Protein AF-A0A412EZR5-F1 (afdb_monomer_lite)

Radius of gyration: 20.66 Å; chains: 1; bounding box: 51×53×62 Å

pLDDT: mean 87.64, std 10.64, range [46.47, 98.06]

Secondary structure (DSSP,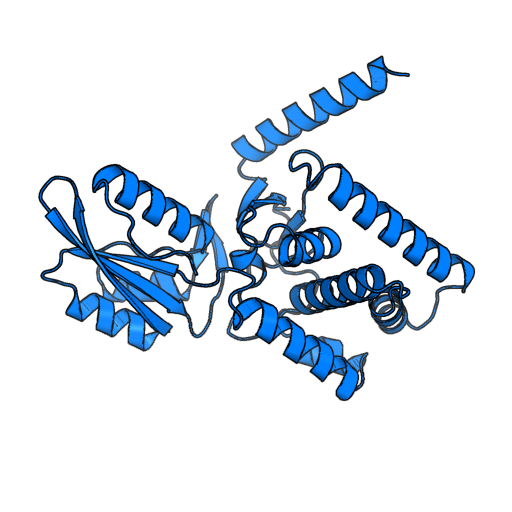 8-state):
-HHHHHHHHHHHHHHHHHHHHTT-EEEEEHHHHHS-BTTBPPHHHHHHHHHHHHHHHHHTTPPP-HHHHHHHHHHTS---HHHHHHHHHHHHHHHHHHHHH---TTT--EEE-SSS--EEE-HHHHHHHHHH-TT-EEEEEE-TT--S-SS-S-HHHHHTTTS-HHHHHHHHHHHHHHHHSSSS---EEEEEEGGGHHHHHHHHHHHEEEEEEEEEEETTEEEEEEEEEESSB-EEEETTEEEEHHHHHHHHHTTT-SEE-SSHHHHHHHHHHHHHHHSS--S---

Structure (mmCIF, N/CA/C/O backbone):
data_AF-A0A412EZR5-F1
#
_entry.id   AF-A0A412EZR5-F1
#
loop_
_atom_site.group_PDB
_atom_site.id
_atom_site.type_symbol
_atom_site.label_atom_id
_atom_site.label_alt_id
_atom_site.label_comp_id
_atom_site.label_asym_id
_atom_site.label_entity_id
_atom_site.label_seq_id
_atom_site.pdbx_PDB_ins_code
_atom_site.Cartn_x
_atom_site.Cartn_y
_atom_site.Cartn_z
_atom_site.occupancy
_atom_site.B_iso_or_equiv
_atom_site.auth_seq_id
_atom_site.auth_comp_id
_atom_site.auth_asym_id
_atom_site.auth_atom_id
_atom_site.pdbx_PDB_model_num
ATOM 1 N N . MET A 1 1 ? 14.123 35.481 -15.062 1.00 60.28 1 MET A N 1
ATOM 2 C CA . MET A 1 1 ? 14.059 33.998 -14.976 1.00 60.28 1 MET A CA 1
ATOM 3 C C . MET A 1 1 ? 13.584 33.523 -13.603 1.00 60.28 1 MET A C 1
ATOM 5 O O . MET A 1 1 ? 12.749 32.632 -13.521 1.00 60.28 1 MET A O 1
ATOM 9 N N . GLU A 1 2 ? 14.064 34.150 -12.531 1.00 64.25 2 GLU A N 1
ATOM 10 C CA . GLU A 1 2 ? 13.737 33.811 -11.141 1.00 64.25 2 GLU A CA 1
ATOM 11 C C . GLU A 1 2 ? 12.277 34.104 -10.747 1.00 64.25 2 GLU A C 1
ATOM 13 O O . GLU A 1 2 ? 11.625 33.269 -10.127 1.00 64.25 2 GLU A O 1
ATOM 18 N N . ILE A 1 3 ? 11.715 35.223 -11.220 1.00 65.19 3 ILE A N 1
ATOM 19 C CA . ILE A 1 3 ? 10.298 35.583 -11.014 1.00 65.19 3 ILE A CA 1
ATOM 20 C C . ILE A 1 3 ? 9.357 34.527 -11.618 1.00 65.19 3 ILE A C 1
ATOM 22 O O . ILE A 1 3 ? 8.407 34.107 -10.967 1.00 65.19 3 ILE A O 1
ATOM 26 N N . LYS A 1 4 ? 9.660 34.017 -12.822 1.00 63.12 4 LYS A N 1
ATOM 27 C CA . LYS A 1 4 ? 8.885 32.929 -13.450 1.00 63.12 4 LYS A CA 1
ATOM 28 C C . LYS A 1 4 ? 8.923 31.640 -12.617 1.00 63.12 4 LYS A C 1
ATOM 30 O O . LYS A 1 4 ? 7.903 30.970 -12.507 1.00 63.12 4 LYS A O 1
ATOM 35 N N . LYS A 1 5 ? 10.070 31.300 -12.009 1.00 62.84 5 LYS A N 1
ATOM 36 C CA . LYS A 1 5 ? 10.191 30.136 -11.109 1.00 62.84 5 LYS A CA 1
ATOM 37 C C . LYS A 1 5 ? 9.374 30.324 -9.825 1.00 62.84 5 LYS A C 1
ATOM 39 O O . LYS A 1 5 ? 8.670 29.400 -9.430 1.00 62.84 5 LYS A O 1
ATOM 44 N N . LYS A 1 6 ? 9.421 31.513 -9.212 1.00 66.31 6 LYS A N 1
ATOM 45 C CA . LYS A 1 6 ? 8.628 31.839 -8.012 1.00 66.31 6 LYS A CA 1
ATOM 46 C C . LYS A 1 6 ? 7.121 31.812 -8.293 1.00 66.31 6 LYS A C 1
ATOM 48 O O . LYS A 1 6 ? 6.392 31.158 -7.559 1.00 66.31 6 LYS A O 1
ATOM 53 N N . LEU A 1 7 ? 6.668 32.426 -9.390 1.00 71.12 7 LEU A N 1
ATOM 54 C CA . LEU A 1 7 ? 5.259 32.394 -9.811 1.00 71.12 7 LEU A CA 1
ATOM 55 C C . LEU A 1 7 ? 4.764 30.970 -10.079 1.00 71.12 7 LEU A C 1
ATOM 57 O O . LEU A 1 7 ? 3.662 30.621 -9.673 1.00 71.12 7 LEU A O 1
ATOM 61 N N . ARG A 1 8 ? 5.589 30.129 -10.715 1.00 65.62 8 ARG A N 1
ATOM 62 C CA . ARG A 1 8 ? 5.257 28.719 -10.939 1.00 65.62 8 ARG A CA 1
ATOM 63 C C . ARG A 1 8 ? 5.060 27.962 -9.622 1.00 65.62 8 ARG A C 1
ATOM 65 O O . ARG A 1 8 ? 4.065 27.264 -9.491 1.00 65.62 8 ARG A O 1
ATOM 72 N N . LYS A 1 9 ? 5.952 28.159 -8.646 1.00 60.94 9 LYS A N 1
ATOM 73 C CA . LYS A 1 9 ? 5.840 27.54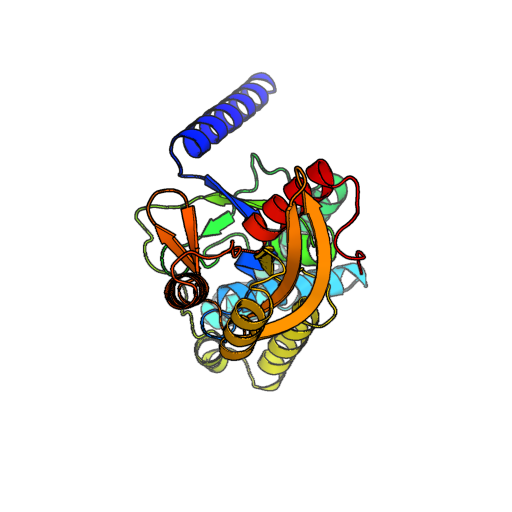6 -7.313 1.00 60.94 9 LYS A CA 1
ATOM 74 C C . LYS A 1 9 ? 4.556 27.976 -6.589 1.00 60.94 9 LYS A C 1
ATOM 76 O O . LYS A 1 9 ? 3.848 27.127 -6.065 1.00 60.94 9 LYS A O 1
ATOM 81 N N . ILE A 1 10 ? 4.223 29.269 -6.625 1.00 70.06 10 ILE A N 1
ATOM 82 C CA . ILE A 1 10 ? 2.991 29.802 -6.015 1.00 70.06 10 ILE A CA 1
ATOM 83 C C . ILE A 1 10 ? 1.744 29.206 -6.684 1.00 70.06 10 ILE A C 1
ATOM 85 O O . ILE A 1 10 ? 0.822 28.774 -5.999 1.00 70.06 10 ILE A O 1
ATOM 89 N N . LEU A 1 11 ? 1.710 29.137 -8.019 1.00 65.56 11 LEU A N 1
ATOM 90 C CA . LEU A 1 11 ? 0.595 28.520 -8.748 1.00 65.56 11 LEU A CA 1
ATOM 91 C C . LEU A 1 11 ? 0.456 27.023 -8.439 1.00 65.56 11 LEU A C 1
ATOM 93 O O . LEU A 1 11 ? -0.663 26.528 -8.327 1.00 65.56 11 LEU A O 1
ATOM 97 N N . GLU A 1 12 ? 1.572 26.307 -8.287 1.00 61.50 12 GLU A N 1
ATOM 98 C CA . GLU A 1 12 ? 1.591 24.896 -7.884 1.00 61.50 12 GLU A CA 1
ATOM 99 C C . GLU A 1 12 ? 1.042 24.709 -6.458 1.00 61.50 12 GLU A C 1
ATOM 101 O O . GLU A 1 12 ? 0.230 23.809 -6.239 1.00 61.50 12 GLU A O 1
ATOM 106 N N . GLU A 1 13 ? 1.403 25.589 -5.517 1.00 63.97 13 GLU A N 1
ATOM 107 C CA . GLU A 1 13 ? 0.879 25.600 -4.144 1.00 63.97 13 GLU A CA 1
ATOM 108 C C . GLU A 1 13 ? -0.624 25.917 -4.096 1.00 63.97 13 GLU A C 1
ATOM 110 O O . GLU A 1 13 ? -1.378 25.184 -3.456 1.00 63.97 13 GLU A O 1
ATOM 115 N N . ILE A 1 14 ? -1.089 26.946 -4.817 1.00 67.62 14 ILE A N 1
ATOM 116 C CA . ILE A 1 14 ? -2.517 27.303 -4.897 1.00 67.62 14 ILE A CA 1
ATOM 117 C C . ILE A 1 14 ? -3.316 26.150 -5.502 1.00 67.62 14 ILE A C 1
ATOM 119 O O . ILE A 1 14 ? -4.299 25.707 -4.913 1.00 67.62 14 ILE A O 1
ATOM 123 N N . ARG A 1 15 ? -2.870 25.615 -6.646 1.00 62.41 15 ARG A N 1
ATOM 124 C CA . ARG A 1 15 ? -3.518 24.474 -7.298 1.00 62.41 15 ARG A CA 1
ATOM 125 C C . ARG A 1 15 ? -3.591 23.272 -6.361 1.00 62.41 15 ARG A C 1
ATOM 127 O O . ARG A 1 15 ? -4.619 22.610 -6.313 1.00 62.41 15 ARG A O 1
ATOM 134 N N . TYR A 1 16 ? -2.523 22.993 -5.617 1.00 56.34 16 TYR A N 1
ATOM 135 C CA . TYR A 1 16 ? -2.502 21.922 -4.628 1.00 56.34 16 TYR A CA 1
ATOM 136 C C . TYR A 1 16 ? -3.533 22.137 -3.508 1.00 56.34 16 TYR A C 1
ATOM 138 O O . TYR A 1 16 ? -4.300 21.219 -3.220 1.00 56.34 16 TYR A O 1
ATOM 146 N N . GLN A 1 17 ? -3.615 23.337 -2.927 1.00 60.62 17 GLN A N 1
ATOM 147 C CA . GLN A 1 17 ? -4.622 23.633 -1.901 1.00 60.62 17 GLN A CA 1
ATOM 148 C C . GLN A 1 17 ? -6.047 23.538 -2.465 1.00 60.62 17 GLN A C 1
ATOM 150 O O . GLN A 1 17 ? -6.917 22.945 -1.833 1.00 60.62 17 GLN A O 1
ATOM 155 N N . SER A 1 18 ? -6.285 24.035 -3.682 1.00 60.03 18 SER A N 1
ATOM 156 C CA . SER A 1 18 ? -7.584 23.916 -4.351 1.00 60.03 18 SER A CA 1
ATOM 157 C C . SER A 1 18 ? -7.956 22.461 -4.647 1.00 60.03 18 SER A C 1
ATOM 159 O O . SER A 1 18 ? -9.069 22.050 -4.345 1.00 60.03 18 SER A O 1
ATOM 161 N N . GLU A 1 19 ? -7.041 21.651 -5.186 1.00 62.75 19 GLU A N 1
ATOM 162 C CA . GLU A 1 19 ? -7.282 20.223 -5.448 1.00 62.75 19 GLU A CA 1
ATOM 163 C C . GLU A 1 19 ? -7.548 19.440 -4.155 1.00 62.75 19 GLU A C 1
ATOM 165 O O . GLU A 1 19 ? -8.369 18.523 -4.161 1.00 62.75 19 GLU A O 1
ATOM 170 N N . ARG A 1 20 ? -6.910 19.820 -3.041 1.00 55.72 20 ARG A N 1
ATOM 171 C CA . ARG A 1 20 ? -7.184 19.256 -1.715 1.00 55.72 20 ARG A CA 1
ATOM 172 C C . ARG A 1 20 ? -8.590 19.617 -1.228 1.00 55.72 20 ARG A C 1
ATOM 174 O O . ARG A 1 20 ? -9.330 18.724 -0.830 1.00 55.72 20 ARG A O 1
ATOM 181 N N . VAL A 1 21 ? -8.986 20.889 -1.319 1.00 60.00 21 VAL A N 1
ATOM 182 C CA . VAL A 1 21 ? -10.346 21.349 -0.960 1.00 60.00 21 VAL A CA 1
ATOM 183 C C . VAL A 1 21 ? -11.413 20.673 -1.828 1.00 60.00 21 VAL A C 1
ATOM 185 O O . VAL A 1 21 ? -12.484 20.323 -1.342 1.00 60.00 21 VAL A O 1
ATOM 188 N N . LEU A 1 22 ? -11.112 20.429 -3.104 1.00 61.56 22 LEU A N 1
ATOM 189 C CA . LEU A 1 22 ? -12.017 19.778 -4.053 1.00 61.56 22 LEU A CA 1
ATOM 190 C C . LEU A 1 22 ? -12.048 18.242 -3.934 1.00 61.56 22 LEU A C 1
ATOM 192 O O . LEU A 1 22 ? -12.778 17.592 -4.686 1.00 61.56 22 LEU A O 1
ATOM 196 N N . GLY A 1 23 ? -11.273 17.638 -3.025 1.00 60.31 23 GLY A N 1
ATOM 197 C CA . GLY A 1 23 ? -11.208 16.178 -2.865 1.00 60.31 23 GLY A CA 1
ATOM 198 C C . GLY A 1 23 ? -10.578 15.457 -4.065 1.00 60.31 23 GLY A C 1
ATOM 199 O O . GLY A 1 23 ? -10.905 14.307 -4.356 1.00 60.31 23 GLY A O 1
ATOM 200 N N . CYS A 1 24 ? -9.712 16.144 -4.810 1.00 68.12 24 CYS A N 1
ATOM 201 C CA . CYS A 1 24 ? -8.986 15.613 -5.966 1.00 68.12 24 CYS A CA 1
ATOM 202 C C . CYS A 1 24 ? -7.564 15.152 -5.606 1.00 68.12 24 CYS A C 1
ATOM 204 O O . CYS A 1 24 ? -6.858 14.622 -6.462 1.00 68.12 24 CYS A O 1
ATOM 206 N N . THR A 1 25 ? -7.114 15.374 -4.367 1.00 74.06 25 THR A N 1
ATOM 207 C CA . THR A 1 25 ? -5.823 14.893 -3.857 1.00 74.06 25 THR A CA 1
ATOM 208 C C . THR A 1 25 ? -5.990 14.252 -2.484 1.00 74.06 25 THR A C 1
ATOM 210 O O . THR A 1 25 ? -6.549 14.876 -1.585 1.00 74.06 25 THR A O 1
ATOM 213 N N . TYR A 1 26 ? -5.465 13.039 -2.321 1.00 74.81 26 TYR A N 1
ATOM 214 C CA . TYR A 1 26 ? -5.391 12.330 -1.044 1.00 74.81 26 TYR A CA 1
ATOM 215 C C . TYR A 1 26 ? -3.965 12.320 -0.514 1.00 74.81 26 TYR A C 1
ATOM 217 O O . TYR A 1 26 ? -3.022 12.207 -1.294 1.00 74.81 26 TYR A O 1
ATOM 225 N N . TRP A 1 27 ? -3.817 12.370 0.805 1.00 83.62 27 TRP A N 1
ATOM 226 C CA . TRP A 1 27 ? -2.590 11.950 1.471 1.00 83.62 27 TRP A CA 1
ATOM 227 C C . TRP A 1 27 ? -2.776 10.508 1.892 1.00 83.62 27 TRP A C 1
ATOM 229 O O . TRP A 1 27 ? -3.606 10.221 2.746 1.00 83.62 27 TRP A O 1
ATOM 239 N N . ILE A 1 28 ? -2.064 9.610 1.222 1.00 87.81 28 ILE A N 1
ATOM 240 C CA . ILE A 1 28 ? -2.212 8.172 1.417 1.00 87.81 28 ILE A CA 1
ATOM 241 C C . ILE A 1 28 ? -0.881 7.642 1.927 1.00 87.81 28 ILE A C 1
ATOM 243 O O . ILE A 1 28 ? 0.166 7.928 1.344 1.00 87.81 28 ILE A O 1
ATOM 247 N N . HIS A 1 29 ? -0.918 6.890 3.018 1.00 91.56 29 HIS A N 1
ATOM 248 C CA . HIS A 1 29 ? 0.230 6.147 3.511 1.00 91.56 29 HIS A CA 1
ATOM 249 C C . HIS A 1 29 ? 0.693 5.136 2.453 1.00 91.56 29 HIS A C 1
ATOM 251 O O . HIS A 1 29 ? -0.137 4.456 1.848 1.00 91.56 29 HIS A O 1
ATOM 257 N N . ILE A 1 30 ? 2.002 4.985 2.218 1.00 92.06 30 ILE A N 1
ATOM 258 C CA . ILE A 1 30 ? 2.478 4.072 1.160 1.00 92.06 30 ILE A CA 1
ATOM 259 C C . ILE A 1 30 ? 2.012 2.620 1.360 1.00 92.06 30 ILE A C 1
ATOM 261 O O . ILE A 1 30 ? 1.757 1.925 0.381 1.00 92.06 30 ILE A O 1
ATOM 265 N N . GLY A 1 31 ? 1.795 2.193 2.606 1.00 92.12 31 GLY A N 1
ATOM 266 C CA . GLY A 1 31 ? 1.213 0.890 2.937 1.00 92.12 31 GLY A CA 1
ATOM 267 C C . GLY A 1 31 ? -0.156 0.641 2.301 1.00 92.12 31 GLY A C 1
ATOM 268 O O . GLY A 1 31 ? -0.413 -0.460 1.822 1.00 92.12 31 GLY A O 1
ATOM 269 N N . ASP A 1 32 ? -1.007 1.663 2.172 1.00 93.06 32 ASP A N 1
ATOM 270 C CA . ASP A 1 32 ? -2.304 1.522 1.496 1.00 93.06 32 ASP A CA 1
ATOM 271 C C . ASP A 1 32 ? -2.145 1.265 -0.012 1.00 93.06 32 ASP A C 1
ATOM 273 O O . ASP A 1 32 ? -2.942 0.541 -0.605 1.00 93.06 32 ASP A O 1
ATOM 277 N N . LEU A 1 33 ? -1.095 1.813 -0.636 1.00 92.00 33 LEU A N 1
ATOM 278 C CA . LEU A 1 33 ? -0.780 1.590 -2.054 1.00 92.00 33 LEU A CA 1
ATOM 279 C C . LEU A 1 33 ? -0.120 0.227 -2.300 1.00 92.00 33 LEU A C 1
ATOM 281 O O . LEU A 1 33 ? -0.213 -0.330 -3.397 1.00 92.00 33 LEU A O 1
ATOM 285 N N . LEU A 1 34 ? 0.577 -0.295 -1.293 1.00 92.56 34 LEU A N 1
ATOM 286 C CA . LEU A 1 34 ? 1.315 -1.554 -1.360 1.00 92.56 34 LEU A CA 1
ATOM 287 C C . LEU A 1 34 ? 0.533 -2.737 -0.795 1.00 92.56 34 LEU A C 1
ATOM 289 O O . LEU A 1 34 ? 0.957 -3.870 -0.973 1.00 92.56 34 LEU A O 1
ATOM 293 N N . THR A 1 35 ? -0.631 -2.519 -0.185 1.00 88.50 35 THR A N 1
ATOM 294 C CA . THR A 1 35 ? -1.472 -3.628 0.267 1.00 88.50 35 THR A CA 1
ATOM 295 C C . THR A 1 35 ? -2.011 -4.407 -0.949 1.00 88.50 35 THR A C 1
ATOM 297 O O . THR A 1 35 ? -2.584 -3.795 -1.857 1.00 88.50 35 THR A O 1
ATOM 300 N N . PRO A 1 36 ? -1.863 -5.745 -1.007 1.00 90.38 36 PRO A N 1
ATOM 301 C CA . PRO A 1 36 ? -2.371 -6.557 -2.114 1.00 90.38 36 PRO A CA 1
ATOM 302 C C . PRO A 1 36 ? -3.885 -6.422 -2.318 1.00 90.38 36 PRO A C 1
ATOM 304 O O . PRO A 1 36 ? -4.670 -6.475 -1.366 1.00 90.38 36 PRO A O 1
ATOM 307 N N . CYS A 1 37 ? -4.309 -6.307 -3.577 1.00 91.94 37 CYS A N 1
ATOM 308 C CA . CYS A 1 37 ? -5.715 -6.144 -3.936 1.00 91.94 37 CYS A CA 1
ATOM 309 C C . CYS A 1 37 ? -6.385 -7.512 -4.120 1.00 91.94 37 CYS A C 1
ATOM 311 O O . CYS A 1 37 ? -6.033 -8.285 -5.008 1.00 91.94 37 CYS A O 1
ATOM 313 N N . GLU A 1 38 ? -7.335 -7.836 -3.244 1.00 90.75 38 GLU A N 1
ATOM 314 C CA . GLU A 1 38 ? -7.971 -9.158 -3.123 1.00 90.75 38 GLU A CA 1
ATOM 315 C C . GLU A 1 38 ? -6.968 -10.316 -2.956 1.00 90.75 38 GLU A C 1
ATOM 317 O O . GLU A 1 38 ? -7.259 -11.460 -3.304 1.00 90.75 38 GLU A O 1
ATOM 322 N N . GLY A 1 39 ? -5.799 -10.019 -2.378 1.00 88.38 39 GLY A N 1
ATOM 323 C CA . GLY A 1 39 ? -4.689 -10.963 -2.221 1.00 88.38 39 GLY A CA 1
ATOM 324 C C . GLY A 1 39 ? -3.743 -11.032 -3.425 1.00 88.38 39 GLY A C 1
ATOM 325 O O . GLY A 1 39 ? -2.784 -11.794 -3.384 1.00 88.38 39 GLY A O 1
ATOM 326 N N . ASN A 1 40 ? -3.973 -10.239 -4.477 1.00 91.50 40 ASN A N 1
ATOM 327 C CA . ASN A 1 40 ? -3.121 -10.201 -5.663 1.00 91.50 40 ASN A CA 1
ATOM 328 C C . ASN A 1 40 ? -2.147 -9.019 -5.616 1.00 91.50 40 ASN A C 1
ATOM 330 O O . ASN A 1 40 ? -2.541 -7.883 -5.329 1.00 91.50 40 ASN A O 1
ATOM 334 N N . ILE A 1 41 ? -0.889 -9.282 -5.974 1.00 93.56 41 ILE A N 1
ATOM 335 C CA . ILE A 1 41 ? 0.087 -8.234 -6.281 1.00 93.56 41 ILE A CA 1
ATOM 336 C C . ILE A 1 41 ? -0.319 -7.604 -7.614 1.00 93.56 41 ILE A C 1
ATOM 338 O O . ILE A 1 41 ? -0.408 -8.281 -8.641 1.00 93.56 41 ILE A O 1
ATOM 342 N N . THR A 1 42 ? -0.575 -6.303 -7.601 1.00 93.38 42 THR A N 1
ATOM 343 C CA . THR A 1 42 ? -0.997 -5.557 -8.790 1.00 93.38 42 THR A CA 1
ATOM 344 C C . THR A 1 42 ? 0.175 -5.250 -9.709 1.00 93.38 42 THR A C 1
ATOM 346 O O . THR A 1 42 ? 1.328 -5.184 -9.277 1.00 93.38 42 THR A O 1
ATOM 349 N N . ALA A 1 43 ? -0.098 -4.985 -10.988 1.00 92.25 43 ALA A N 1
ATOM 350 C CA . ALA A 1 43 ? 0.964 -4.606 -11.915 1.00 92.25 43 ALA A CA 1
ATOM 351 C C . ALA A 1 43 ? 1.730 -3.344 -11.457 1.00 92.25 43 ALA A C 1
ATOM 353 O O . ALA A 1 43 ? 2.952 -3.272 -11.581 1.00 92.25 43 ALA A O 1
ATOM 354 N N . GLY A 1 44 ? 1.025 -2.374 -10.860 1.00 92.81 44 GLY A N 1
ATOM 355 C CA . GLY A 1 44 ? 1.633 -1.188 -10.250 1.00 92.81 44 GLY A CA 1
ATOM 356 C C . GLY A 1 44 ? 2.607 -1.533 -9.119 1.00 92.81 44 GLY A C 1
ATOM 357 O O . GLY A 1 44 ? 3.693 -0.960 -9.053 1.00 92.81 44 GLY A O 1
ATOM 358 N N . GLN A 1 45 ? 2.260 -2.506 -8.275 1.00 94.31 45 GLN A N 1
ATOM 359 C CA . GLN A 1 45 ? 3.116 -2.993 -7.189 1.00 94.31 45 GLN A CA 1
ATOM 360 C C . GLN A 1 45 ? 4.356 -3.721 -7.719 1.00 94.31 45 GLN A C 1
ATOM 362 O O . GLN A 1 45 ? 5.457 -3.431 -7.264 1.00 94.31 45 GLN A O 1
ATOM 367 N N . TYR A 1 46 ? 4.227 -4.550 -8.759 1.00 95.06 46 TYR A N 1
ATOM 368 C CA . TYR A 1 46 ? 5.388 -5.132 -9.448 1.00 95.06 46 TYR A CA 1
ATOM 369 C C . TYR A 1 46 ? 6.336 -4.067 -10.004 1.00 95.06 46 TYR A C 1
ATOM 371 O O . TYR A 1 46 ? 7.553 -4.185 -9.856 1.00 95.06 46 TYR A O 1
ATOM 379 N N . PHE A 1 47 ? 5.802 -3.000 -10.610 1.00 94.69 47 PHE A N 1
ATOM 380 C CA . PHE A 1 47 ? 6.637 -1.885 -11.047 1.00 94.69 47 PHE A CA 1
ATOM 381 C C . PHE A 1 47 ? 7.352 -1.218 -9.875 1.00 94.69 47 PHE A C 1
ATOM 383 O O . PHE A 1 47 ? 8.542 -0.945 -10.007 1.00 94.69 47 PHE A O 1
ATOM 390 N N . VAL A 1 48 ? 6.665 -0.963 -8.753 1.00 95.31 48 VAL A N 1
ATOM 391 C CA . VAL A 1 48 ? 7.295 -0.424 -7.535 1.00 95.31 48 VAL A CA 1
ATOM 392 C C . VAL A 1 48 ? 8.441 -1.323 -7.083 1.00 95.31 48 VAL A C 1
ATOM 394 O O . VAL A 1 48 ? 9.551 -0.827 -6.913 1.00 95.31 48 VAL A O 1
ATOM 397 N N . THR A 1 49 ? 8.218 -2.632 -6.970 1.00 96.12 49 THR A N 1
ATOM 398 C CA . THR A 1 49 ? 9.258 -3.582 -6.555 1.00 96.12 49 THR A CA 1
ATOM 399 C C . THR A 1 49 ? 10.446 -3.583 -7.507 1.00 96.12 49 THR A C 1
ATOM 401 O O . THR A 1 49 ? 11.597 -3.587 -7.080 1.00 96.12 49 THR A O 1
ATOM 404 N N . SER A 1 50 ? 10.186 -3.487 -8.810 1.00 96.12 50 SER A N 1
ATOM 405 C CA . SER A 1 50 ? 11.241 -3.323 -9.808 1.00 96.12 50 SER A CA 1
ATOM 406 C C . SER A 1 50 ? 12.082 -2.067 -9.549 1.00 96.12 50 SER A C 1
ATOM 408 O O . SER A 1 50 ? 13.293 -2.100 -9.745 1.00 96.12 50 SER A O 1
ATOM 410 N N . ARG A 1 51 ? 11.460 -0.950 -9.135 1.00 9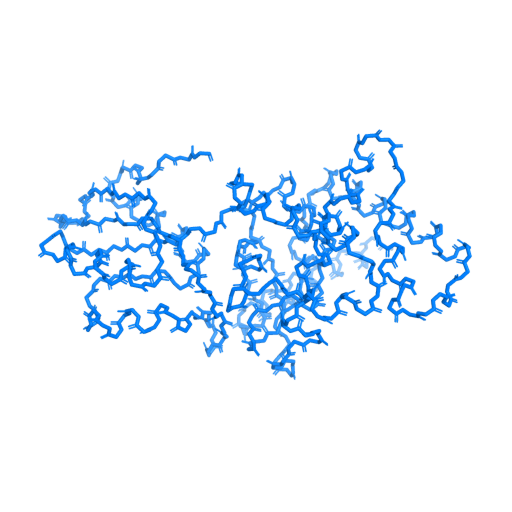5.38 51 ARG A N 1
ATOM 411 C CA . ARG A 1 51 ? 12.191 0.282 -8.797 1.00 95.38 51 ARG A CA 1
ATOM 412 C C . ARG A 1 51 ? 13.020 0.106 -7.537 1.00 95.38 51 ARG A C 1
ATOM 414 O O . ARG A 1 51 ? 14.144 0.582 -7.513 1.00 95.38 51 ARG A O 1
ATOM 421 N N . VAL A 1 52 ? 12.482 -0.571 -6.524 1.00 95.69 52 VAL A N 1
ATOM 422 C CA . VAL A 1 52 ? 13.205 -0.885 -5.282 1.00 95.69 52 VAL A CA 1
ATOM 423 C C . VAL A 1 52 ? 14.501 -1.632 -5.602 1.00 95.69 52 VAL A C 1
ATOM 425 O O . VAL A 1 52 ? 15.573 -1.167 -5.223 1.00 95.69 52 VAL A O 1
ATOM 428 N N . LEU A 1 53 ? 14.424 -2.699 -6.404 1.00 96.62 53 LEU A N 1
ATOM 429 C CA . LEU A 1 53 ? 15.600 -3.475 -6.820 1.00 96.62 53 LEU A CA 1
ATOM 430 C C . LEU A 1 53 ? 16.621 -2.638 -7.606 1.00 96.62 53 LEU A C 1
ATOM 432 O O . LEU A 1 53 ? 17.831 -2.791 -7.425 1.00 96.62 53 LEU A O 1
ATOM 436 N N . ASP A 1 54 ? 16.154 -1.748 -8.485 1.00 95.75 54 ASP A N 1
ATOM 437 C CA . ASP A 1 54 ? 17.039 -0.849 -9.228 1.00 95.75 54 ASP A CA 1
ATOM 438 C C . ASP A 1 54 ? 17.757 0.146 -8.303 1.00 95.75 54 ASP A C 1
ATOM 440 O O . ASP A 1 54 ? 18.959 0.364 -8.458 1.00 95.75 54 ASP A O 1
ATOM 444 N N . ILE A 1 55 ? 17.054 0.710 -7.316 1.00 94.44 55 ILE A N 1
ATOM 445 C CA . ILE A 1 55 ? 17.643 1.619 -6.321 1.00 94.44 55 ILE A CA 1
ATOM 446 C C . ILE A 1 55 ? 18.672 0.875 -5.462 1.00 94.44 55 ILE A C 1
ATOM 448 O O . ILE A 1 55 ? 19.786 1.362 -5.285 1.00 94.44 55 ILE A O 1
ATOM 452 N N . GLU A 1 56 ? 18.350 -0.320 -4.965 1.00 94.19 56 GLU A N 1
ATOM 453 C CA . GLU A 1 56 ? 19.281 -1.165 -4.200 1.00 94.19 56 GLU A CA 1
ATOM 454 C C . GLU A 1 56 ? 20.544 -1.503 -5.005 1.00 94.19 56 GLU A C 1
ATOM 456 O O . GLU A 1 56 ? 21.665 -1.421 -4.495 1.00 94.19 56 GLU A O 1
ATOM 461 N N . THR A 1 57 ? 20.378 -1.815 -6.293 1.00 94.00 57 THR A N 1
ATOM 462 C CA . THR A 1 57 ? 21.499 -2.071 -7.206 1.00 94.00 57 THR A CA 1
ATOM 463 C C . THR A 1 57 ? 22.388 -0.837 -7.341 1.00 94.00 57 THR A C 1
ATOM 465 O O . THR A 1 57 ? 23.609 -0.939 -7.238 1.00 94.00 57 THR A O 1
ATOM 468 N N . MET A 1 58 ? 21.799 0.347 -7.511 1.00 91.00 58 MET A N 1
ATOM 469 C CA . MET A 1 58 ? 22.561 1.594 -7.592 1.00 91.00 58 MET A CA 1
ATOM 470 C C . MET A 1 58 ? 23.330 1.907 -6.305 1.00 91.00 58 MET A C 1
ATOM 472 O O . MET A 1 58 ? 24.480 2.338 -6.370 1.00 91.00 58 MET A O 1
ATOM 476 N N . ARG A 1 59 ? 22.743 1.636 -5.131 1.00 88.56 59 ARG A N 1
ATOM 477 C CA . ARG A 1 59 ? 23.396 1.845 -3.824 1.00 88.56 59 ARG A CA 1
ATOM 478 C C . ARG A 1 59 ? 24.663 1.010 -3.642 1.00 88.56 59 ARG A C 1
ATOM 480 O O . ARG A 1 59 ? 25.541 1.397 -2.878 1.00 88.56 59 ARG A O 1
ATOM 487 N N . THR A 1 60 ? 24.768 -0.118 -4.341 1.00 90.69 60 THR A N 1
ATOM 488 C CA . THR A 1 60 ? 25.951 -0.993 -4.322 1.00 90.69 60 THR A CA 1
ATOM 489 C C . THR A 1 60 ? 26.918 -0.715 -5.481 1.00 90.69 60 THR A C 1
ATOM 491 O O . THR A 1 60 ? 27.854 -1.479 -5.703 1.00 90.69 60 THR A O 1
ATOM 494 N N . GLY A 1 61 ? 26.725 0.391 -6.213 1.00 85.38 61 GLY A N 1
ATOM 495 C CA . GLY A 1 61 ? 27.563 0.799 -7.346 1.00 85.38 61 GLY A CA 1
ATOM 496 C C . GLY A 1 61 ? 27.188 0.146 -8.680 1.00 85.38 61 GLY A C 1
ATOM 497 O O . GLY A 1 61 ? 27.913 0.302 -9.662 1.00 85.38 61 GLY A O 1
ATOM 498 N N . GLY A 1 62 ? 26.076 -0.590 -8.735 1.00 88.00 62 GLY A N 1
ATOM 499 C CA . GLY A 1 62 ? 25.565 -1.207 -9.955 1.00 88.00 62 GLY A CA 1
ATOM 500 C C . GLY A 1 62 ? 24.733 -0.260 -10.829 1.00 88.00 62 GLY A C 1
ATOM 501 O O . GLY A 1 62 ? 24.371 0.848 -10.443 1.00 88.00 62 GLY A O 1
ATOM 502 N N . THR A 1 63 ? 24.392 -0.722 -12.032 1.00 84.06 63 THR A N 1
ATOM 503 C CA . THR A 1 63 ? 23.504 -0.015 -12.973 1.00 84.06 63 THR A CA 1
ATOM 504 C C . THR A 1 63 ? 22.076 -0.569 -12.869 1.00 84.06 63 THR A C 1
ATOM 506 O O . THR A 1 63 ? 21.934 -1.793 -12.786 1.00 84.06 63 THR A O 1
ATOM 509 N N . PRO A 1 64 ? 21.023 0.275 -12.895 1.00 85.75 64 PRO A N 1
ATOM 510 C CA . PRO A 1 64 ? 19.634 -0.189 -12.885 1.00 85.75 64 PRO A CA 1
ATOM 511 C C . PRO A 1 64 ? 19.346 -1.100 -14.089 1.00 85.75 64 PRO A C 1
ATOM 513 O O . PRO A 1 64 ? 19.791 -0.839 -15.205 1.00 85.75 64 PRO A O 1
ATOM 516 N N . LYS A 1 65 ? 18.596 -2.184 -13.870 1.00 89.44 65 LYS A N 1
ATOM 517 C CA . LYS A 1 65 ? 18.298 -3.210 -14.886 1.00 89.44 65 LYS A CA 1
ATOM 518 C C . LYS A 1 65 ? 16.804 -3.377 -15.117 1.00 89.44 65 LYS A C 1
ATOM 520 O O . LYS A 1 65 ? 16.360 -3.481 -16.262 1.00 89.44 65 LYS A O 1
ATOM 525 N N . TRP A 1 66 ? 16.019 -3.397 -14.046 1.00 93.94 66 TRP A N 1
ATOM 526 C CA . TRP A 1 66 ? 14.600 -3.725 -14.088 1.00 93.94 66 TRP A CA 1
ATOM 527 C C . TRP A 1 66 ? 13.794 -2.700 -14.864 1.00 93.94 66 TRP A C 1
ATOM 529 O O . TRP A 1 66 ? 12.878 -3.069 -15.598 1.00 93.94 66 TRP A O 1
ATOM 539 N N . GLN A 1 67 ? 14.145 -1.419 -14.772 1.00 88.62 67 GLN A N 1
ATOM 540 C CA . GLN A 1 67 ? 13.424 -0.395 -15.503 1.00 88.62 67 GLN A CA 1
ATOM 541 C C . GLN A 1 67 ? 13.462 -0.572 -17.002 1.00 88.62 67 GLN A C 1
ATOM 543 O O . GLN A 1 67 ? 12.424 -0.440 -17.661 1.00 88.62 67 GLN A O 1
ATOM 548 N N . ASN A 1 68 ? 14.640 -0.888 -17.526 1.00 89.50 68 ASN A N 1
ATOM 549 C CA . ASN A 1 68 ? 14.808 -1.075 -18.945 1.00 89.50 68 ASN A CA 1
ATOM 550 C C . ASN A 1 68 ? 14.246 -2.420 -19.373 1.00 89.50 68 ASN A C 1
ATOM 552 O O . ASN A 1 68 ? 13.530 -2.456 -20.367 1.00 89.50 68 ASN A O 1
ATOM 556 N N . LEU A 1 69 ? 14.459 -3.470 -18.575 1.00 91.00 69 LEU A N 1
ATOM 557 C CA . LEU A 1 69 ? 13.887 -4.788 -18.818 1.00 91.00 69 LEU A CA 1
ATOM 558 C C . LEU A 1 69 ? 12.359 -4.732 -18.959 1.00 91.00 69 LEU A C 1
ATOM 560 O O . LEU A 1 69 ? 11.830 -5.141 -19.989 1.00 91.00 69 LEU A O 1
ATOM 564 N N . LEU A 1 70 ? 11.643 -4.188 -17.968 1.00 89.94 70 LEU A N 1
ATOM 565 C CA . LEU A 1 70 ? 10.177 -4.142 -18.001 1.00 89.94 70 LEU A CA 1
ATOM 566 C C . LEU A 1 70 ? 9.656 -3.272 -19.143 1.00 89.94 70 LEU A C 1
ATOM 568 O O . LEU A 1 70 ? 8.732 -3.669 -19.849 1.00 89.94 70 LEU A O 1
ATOM 572 N N . THR A 1 71 ? 10.259 -2.100 -19.348 1.00 86.50 71 THR A N 1
ATOM 573 C CA . THR A 1 71 ? 9.832 -1.184 -20.414 1.00 86.50 71 THR A CA 1
ATOM 574 C C . THR A 1 71 ? 10.058 -1.804 -21.792 1.00 86.50 71 THR A C 1
ATOM 576 O O . THR A 1 71 ? 9.173 -1.743 -22.640 1.00 86.50 71 THR A O 1
ATOM 579 N N . ASP A 1 72 ? 11.208 -2.443 -22.013 1.00 87.88 72 ASP A N 1
ATOM 580 C CA . ASP A 1 72 ? 11.524 -3.100 -23.282 1.00 87.88 72 ASP A CA 1
ATOM 581 C C . ASP A 1 72 ? 10.594 -4.279 -23.553 1.00 87.88 72 ASP A C 1
ATOM 583 O O . ASP A 1 72 ? 10.085 -4.407 -24.663 1.00 87.88 72 ASP A O 1
ATOM 587 N N . LYS A 1 73 ? 10.314 -5.113 -22.548 1.00 86.94 73 LYS A N 1
ATOM 588 C CA . LYS A 1 73 ? 9.404 -6.251 -22.710 1.00 86.94 73 LYS A CA 1
ATOM 589 C C . LYS A 1 73 ? 7.976 -5.813 -23.028 1.00 86.94 73 LYS A C 1
ATOM 591 O O . LYS A 1 73 ? 7.350 -6.403 -23.902 1.00 86.94 73 LYS A O 1
ATOM 596 N N . ILE A 1 74 ? 7.485 -4.763 -22.371 1.00 85.81 74 ILE A N 1
ATOM 597 C CA . ILE A 1 74 ? 6.130 -4.239 -22.596 1.00 85.81 74 ILE A CA 1
ATOM 598 C C . ILE A 1 74 ? 6.014 -3.551 -23.963 1.00 85.81 74 ILE A C 1
ATOM 600 O O . ILE A 1 74 ? 5.002 -3.709 -24.639 1.00 85.81 74 ILE A O 1
ATOM 604 N N . LEU A 1 75 ? 7.045 -2.814 -24.393 1.00 80.75 75 LEU A N 1
ATOM 605 C CA . LEU A 1 75 ? 7.056 -2.091 -25.673 1.00 80.75 75 LEU A CA 1
ATOM 606 C C . LEU A 1 75 ? 7.593 -2.915 -26.859 1.00 80.75 75 LEU A C 1
ATOM 608 O O . LEU A 1 75 ? 7.690 -2.383 -27.966 1.00 80.75 75 LEU A O 1
ATOM 612 N N . GLY A 1 76 ? 7.984 -4.175 -26.649 1.00 78.31 76 GLY A N 1
ATOM 613 C CA . GLY A 1 76 ? 8.486 -5.063 -27.703 1.00 78.31 76 GLY A CA 1
ATOM 614 C C . GLY A 1 76 ? 9.892 -4.732 -28.229 1.00 78.31 76 GLY A C 1
ATOM 615 O O . GLY A 1 76 ? 10.121 -4.820 -29.430 1.00 78.31 76 GLY A O 1
ATOM 616 N N . ASN A 1 77 ? 10.839 -4.358 -27.360 1.00 71.62 77 ASN A N 1
ATOM 617 C CA . ASN A 1 77 ? 12.248 -4.056 -27.685 1.00 71.62 77 ASN A CA 1
ATOM 618 C C . ASN A 1 77 ? 12.451 -2.934 -28.723 1.00 71.62 77 ASN A C 1
ATOM 620 O O . ASN A 1 77 ? 13.410 -2.941 -29.490 1.00 71.62 77 ASN A O 1
ATOM 624 N N . THR A 1 78 ? 11.565 -1.945 -28.739 1.00 80.12 78 THR A N 1
ATOM 625 C CA . THR A 1 78 ? 11.571 -0.857 -29.730 1.00 80.12 78 THR A CA 1
ATOM 626 C C . THR A 1 78 ? 12.567 0.270 -29.431 1.00 80.12 78 THR A C 1
ATOM 628 O O . THR A 1 78 ? 12.801 1.116 -30.291 1.00 80.12 78 THR A O 1
ATOM 631 N N . ARG A 1 79 ? 13.171 0.299 -28.234 1.00 87.38 79 ARG A N 1
ATOM 632 C CA . ARG A 1 79 ? 14.074 1.377 -27.798 1.00 87.38 79 ARG A CA 1
ATOM 633 C C . ARG A 1 79 ? 15.523 1.137 -28.222 1.00 87.38 79 ARG A C 1
ATOM 635 O O . ARG A 1 79 ? 16.081 0.060 -28.017 1.00 87.38 79 ARG A O 1
ATOM 642 N N . THR A 1 80 ? 16.155 2.187 -28.733 1.00 88.31 80 THR A N 1
ATOM 643 C CA . THR A 1 80 ? 17.585 2.243 -29.061 1.00 88.31 80 THR A CA 1
ATOM 644 C C . THR A 1 80 ? 18.458 2.252 -27.805 1.00 88.31 80 THR A C 1
ATOM 646 O O . THR A 1 80 ? 18.040 2.699 -26.737 1.00 88.31 80 THR A O 1
ATOM 649 N N . GLU A 1 81 ? 19.723 1.845 -27.937 1.00 89.62 81 GLU A N 1
ATOM 650 C CA . GLU A 1 81 ? 20.688 1.869 -26.825 1.00 89.62 81 GLU A CA 1
ATOM 651 C C . GLU A 1 81 ? 20.837 3.271 -26.206 1.00 89.62 81 GLU A C 1
ATOM 653 O O . GLU A 1 81 ? 20.846 3.449 -24.989 1.00 89.62 81 GLU A O 1
ATOM 658 N N . LYS A 1 82 ? 20.837 4.308 -27.051 1.00 91.12 82 LYS A N 1
ATOM 659 C CA . LYS A 1 82 ? 20.890 5.709 -26.612 1.00 91.12 82 LYS A CA 1
ATOM 660 C C . LYS A 1 82 ? 19.697 6.090 -25.729 1.00 91.12 82 LYS A C 1
ATOM 662 O O . LYS A 1 82 ? 19.850 6.892 -24.807 1.00 91.12 82 LYS A O 1
ATOM 667 N N . GLU A 1 83 ? 18.512 5.552 -26.005 1.00 90.06 83 GLU A N 1
ATOM 668 C CA . GLU A 1 83 ? 17.310 5.802 -25.203 1.00 90.06 83 GLU A CA 1
ATOM 669 C C . GLU A 1 83 ? 17.359 5.080 -23.858 1.00 90.06 83 GLU A C 1
ATOM 671 O O . GLU A 1 83 ? 16.944 5.663 -22.856 1.00 90.06 83 GLU A O 1
ATOM 676 N N . LYS A 1 84 ? 17.915 3.864 -23.817 1.00 90.44 84 LYS A N 1
ATOM 677 C CA . LYS A 1 84 ? 18.107 3.093 -22.580 1.00 90.44 84 LYS A CA 1
ATOM 678 C C . LYS A 1 84 ? 19.082 3.791 -21.635 1.00 90.44 84 LYS A C 1
ATOM 680 O O . LYS A 1 84 ? 18.711 4.104 -20.507 1.00 90.44 84 LYS A O 1
ATOM 685 N N . ILE A 1 85 ? 20.252 4.189 -22.142 1.00 90.12 85 ILE A N 1
ATOM 686 C CA . ILE A 1 85 ? 21.250 4.965 -21.386 1.00 90.12 85 ILE A CA 1
ATOM 687 C C . ILE A 1 85 ? 20.651 6.282 -20.872 1.00 90.12 85 ILE A C 1
ATOM 689 O O . ILE A 1 85 ? 20.886 6.693 -19.735 1.00 90.12 85 ILE A O 1
ATOM 693 N N . LYS A 1 86 ? 19.852 6.968 -21.701 1.00 91.31 86 LYS A N 1
ATOM 694 C CA . LYS A 1 86 ? 19.173 8.203 -21.290 1.00 91.31 86 LYS A CA 1
ATOM 695 C C . LYS A 1 86 ? 18.158 7.949 -20.170 1.00 91.31 86 LYS A C 1
ATOM 697 O O . LYS A 1 86 ? 18.063 8.773 -19.262 1.00 91.31 86 LYS A O 1
ATOM 702 N N . ALA A 1 87 ? 17.402 6.854 -20.234 1.00 89.56 87 ALA A N 1
ATOM 703 C CA . ALA A 1 87 ? 16.461 6.470 -19.185 1.00 89.56 87 ALA A CA 1
ATOM 704 C C . ALA A 1 87 ? 17.189 6.172 -17.865 1.00 89.56 87 ALA A C 1
ATOM 706 O O . ALA A 1 87 ? 16.794 6.711 -16.832 1.00 89.56 87 ALA A O 1
ATOM 707 N N . ASP A 1 88 ? 18.298 5.430 -17.914 1.00 89.81 88 ASP A N 1
ATOM 708 C CA . ASP A 1 88 ? 19.125 5.126 -16.739 1.00 89.81 88 ASP A CA 1
ATOM 709 C C . ASP A 1 88 ? 19.689 6.381 -16.094 1.00 89.81 88 ASP A C 1
ATOM 711 O O . ASP A 1 88 ? 19.503 6.599 -14.898 1.00 89.81 88 ASP A O 1
ATOM 715 N N . LYS A 1 89 ? 20.263 7.277 -16.900 1.00 90.44 89 LYS A N 1
ATOM 716 C CA . LYS A 1 89 ? 20.761 8.562 -16.407 1.00 90.44 89 LYS A CA 1
ATOM 717 C C . LYS A 1 89 ? 19.656 9.404 -15.766 1.00 90.44 89 LYS A C 1
ATOM 719 O O . LYS A 1 89 ? 19.873 10.014 -14.724 1.00 90.44 89 LYS A O 1
ATOM 724 N N . ASN A 1 90 ? 18.473 9.463 -16.376 1.00 90.50 90 ASN A N 1
ATOM 725 C CA . ASN A 1 90 ? 17.350 10.222 -15.822 1.00 90.50 90 ASN A CA 1
ATOM 726 C C . ASN A 1 90 ? 16.848 9.626 -14.506 1.00 90.50 90 ASN A C 1
ATOM 728 O O . ASN A 1 90 ? 16.491 10.375 -13.597 1.00 90.50 90 ASN A O 1
ATOM 732 N N . PHE A 1 91 ? 16.810 8.300 -14.409 1.00 90.56 91 PHE A N 1
ATOM 733 C CA . PHE A 1 91 ? 16.431 7.620 -13.183 1.00 90.56 91 PHE A CA 1
ATOM 734 C C . PHE A 1 91 ? 17.454 7.860 -12.074 1.00 90.56 91 PHE A C 1
ATOM 736 O O . PHE A 1 91 ? 17.068 8.227 -10.968 1.00 90.56 91 PHE A O 1
ATOM 743 N N . GLN A 1 92 ? 18.746 7.778 -12.392 1.00 90.00 92 GLN A N 1
ATOM 744 C CA . GLN A 1 92 ? 19.807 8.092 -11.446 1.00 90.00 92 GLN A CA 1
ATOM 745 C C . GLN A 1 92 ? 19.695 9.522 -10.906 1.00 90.00 92 GLN A C 1
ATOM 747 O O . GLN A 1 92 ? 19.646 9.720 -9.695 1.00 90.00 92 GLN A O 1
ATOM 752 N N . LEU A 1 93 ? 19.533 10.507 -11.793 1.00 90.69 93 LEU A N 1
ATOM 753 C CA . LEU A 1 93 ? 19.326 11.904 -11.397 1.00 90.69 93 LEU A CA 1
ATOM 754 C C . LEU A 1 93 ? 18.067 12.096 -10.535 1.00 90.69 93 LEU A C 1
ATOM 756 O O . LEU A 1 93 ? 18.038 12.971 -9.668 1.00 90.69 93 LEU A O 1
ATOM 760 N N . LEU A 1 94 ? 17.011 11.311 -10.774 1.00 88.94 94 LEU A N 1
ATOM 761 C CA . LEU A 1 94 ? 15.805 11.339 -9.949 1.00 88.94 94 LEU A CA 1
ATOM 762 C C . LEU A 1 94 ? 16.093 10.820 -8.537 1.00 88.94 94 LEU A C 1
ATOM 764 O O . LEU A 1 94 ? 15.697 11.481 -7.580 1.00 88.94 94 LEU A O 1
ATOM 768 N N . VAL A 1 95 ? 16.775 9.680 -8.406 1.00 88.56 95 VAL A N 1
ATOM 769 C CA . VAL A 1 95 ? 17.133 9.093 -7.104 1.00 88.56 95 VAL A CA 1
ATOM 770 C C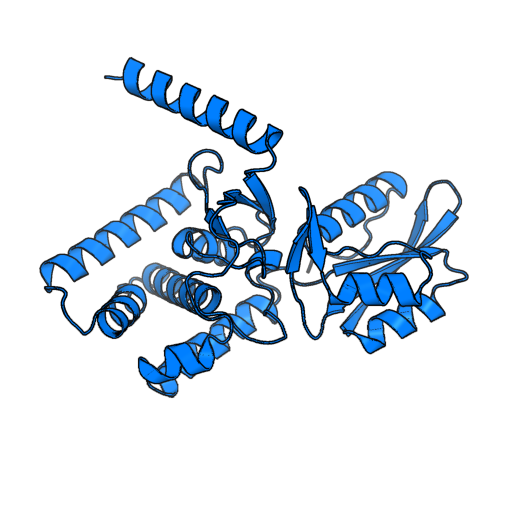 . VAL A 1 95 ? 18.050 10.036 -6.324 1.00 88.56 95 VAL A C 1
ATOM 772 O O . VAL A 1 95 ? 17.713 10.396 -5.202 1.00 88.56 95 VAL A O 1
ATOM 775 N N . GLU A 1 96 ? 19.117 10.550 -6.942 1.00 88.50 96 GLU A N 1
ATOM 776 C CA . GLU A 1 96 ? 20.036 11.523 -6.323 1.00 88.50 96 GLU A CA 1
ATOM 777 C C . GLU A 1 96 ? 19.305 12.807 -5.885 1.00 88.50 96 GLU A C 1
ATOM 779 O O . GLU A 1 96 ? 19.570 13.391 -4.827 1.00 88.50 96 GLU A O 1
ATOM 784 N N . SER A 1 97 ? 18.332 13.266 -6.680 1.00 87.62 97 SER A N 1
ATOM 785 C CA . SER A 1 97 ? 17.503 14.411 -6.300 1.00 87.62 97 SER A CA 1
ATOM 786 C C . SER A 1 97 ? 16.583 14.107 -5.117 1.00 87.62 97 SER A C 1
ATOM 788 O O . SER A 1 97 ? 16.287 15.031 -4.359 1.00 87.62 97 SER A O 1
ATOM 790 N N . LEU A 1 98 ? 16.076 12.879 -4.989 1.00 87.94 98 LEU A N 1
ATOM 791 C CA . LEU A 1 98 ? 15.228 12.471 -3.868 1.00 87.94 98 LEU A CA 1
ATOM 792 C C . LEU A 1 98 ? 16.057 12.282 -2.595 1.00 87.94 98 LEU A C 1
ATOM 794 O O . LEU A 1 98 ? 15.638 12.743 -1.542 1.00 87.94 98 LEU A O 1
ATOM 798 N N . GLU A 1 99 ? 17.258 11.713 -2.689 1.00 86.38 99 GLU A N 1
ATOM 799 C CA . GLU A 1 99 ? 18.180 11.595 -1.551 1.00 86.38 99 GLU A CA 1
ATOM 800 C C . GLU A 1 99 ? 18.614 12.966 -1.019 1.00 86.38 99 GLU A C 1
ATOM 802 O O . GLU A 1 99 ? 18.614 13.198 0.186 1.00 86.38 99 GLU A O 1
ATOM 807 N N . SER A 1 100 ? 18.933 13.909 -1.910 1.00 86.44 100 SER A N 1
ATOM 808 C CA . SER A 1 100 ? 19.425 15.233 -1.502 1.00 86.44 100 SER A CA 1
ATOM 809 C C . SER A 1 100 ? 18.344 16.186 -0.986 1.00 86.44 100 SER A C 1
ATOM 811 O O . SER A 1 100 ? 18.655 17.107 -0.233 1.00 86.44 100 SER A O 1
ATOM 813 N N . ARG A 1 101 ? 17.086 16.035 -1.422 1.00 82.69 101 ARG A N 1
ATOM 814 C CA . ARG A 1 101 ? 16.009 17.009 -1.137 1.00 82.69 101 ARG A CA 1
ATOM 815 C C . ARG A 1 101 ? 14.779 16.408 -0.467 1.00 82.69 101 ARG A C 1
ATOM 817 O O . ARG A 1 101 ? 13.865 17.158 -0.125 1.00 82.69 101 ARG A O 1
ATOM 824 N N . GLY A 1 102 ? 14.729 15.089 -0.321 1.00 81.00 102 GLY A N 1
ATOM 825 C CA . GLY A 1 102 ? 13.524 14.363 0.048 1.00 81.00 102 GLY A CA 1
ATOM 826 C C . GLY A 1 102 ? 12.432 14.431 -1.024 1.00 81.00 102 GLY A C 1
ATOM 827 O O . GLY A 1 102 ? 12.569 15.030 -2.100 1.00 81.00 102 GLY A O 1
ATOM 828 N N . LEU A 1 103 ? 11.291 13.819 -0.715 1.00 78.81 103 LEU A N 1
ATOM 829 C CA . LEU A 1 103 ? 10.095 13.916 -1.541 1.00 78.81 103 LEU A CA 1
ATOM 830 C C . LEU A 1 103 ? 9.411 15.272 -1.306 1.00 78.81 103 LEU A C 1
ATOM 832 O O . LEU A 1 103 ? 8.968 15.556 -0.199 1.00 78.81 103 LEU A O 1
ATOM 836 N N . ASN A 1 104 ? 9.267 16.098 -2.349 1.00 74.75 104 ASN A N 1
ATOM 837 C CA . ASN A 1 104 ? 8.468 17.326 -2.263 1.00 74.75 104 ASN A CA 1
ATOM 838 C C . ASN A 1 104 ? 6.998 17.048 -2.627 1.00 74.75 104 ASN A C 1
ATOM 840 O O . ASN A 1 104 ? 6.684 16.995 -3.820 1.00 74.75 104 ASN A O 1
ATOM 844 N N . PRO A 1 105 ? 6.079 16.948 -1.655 1.00 65.12 105 PRO A N 1
ATOM 845 C CA . PRO A 1 105 ? 4.698 16.534 -1.894 1.00 65.12 105 PRO A CA 1
ATOM 846 C C . PRO A 1 105 ? 3.907 17.480 -2.817 1.00 65.12 105 PRO A C 1
ATOM 848 O O . PRO A 1 105 ? 3.042 17.040 -3.572 1.00 65.12 105 PRO A O 1
ATOM 851 N N . ASN A 1 106 ? 4.238 18.771 -2.853 1.00 61.28 106 ASN A N 1
ATOM 852 C CA . ASN A 1 106 ? 3.510 19.740 -3.682 1.00 61.28 106 ASN A CA 1
ATOM 853 C C . ASN A 1 106 ? 3.758 19.533 -5.187 1.00 61.28 106 ASN A C 1
ATOM 855 O O . ASN A 1 106 ? 2.921 19.888 -6.016 1.00 61.28 106 ASN A O 1
ATOM 859 N N . ILE A 1 107 ? 4.895 18.925 -5.535 1.00 63.47 107 ILE A N 1
ATOM 860 C CA . ILE A 1 107 ? 5.336 18.668 -6.916 1.00 63.47 107 ILE A CA 1
ATOM 861 C C . ILE A 1 107 ? 5.238 17.167 -7.243 1.00 63.47 107 ILE A C 1
ATOM 863 O O . ILE A 1 107 ? 5.064 16.764 -8.394 1.00 63.47 107 ILE A O 1
ATOM 867 N N . ALA A 1 108 ? 5.355 16.318 -6.224 1.00 60.09 108 ALA A N 1
ATOM 868 C CA . ALA A 1 108 ? 5.546 14.882 -6.327 1.00 60.09 108 ALA A CA 1
ATOM 869 C C . ALA A 1 108 ? 4.250 14.075 -6.245 1.00 60.09 108 ALA A C 1
ATOM 871 O O . ALA A 1 108 ? 4.138 13.160 -5.433 1.00 60.09 108 ALA A O 1
ATOM 872 N N . LYS A 1 109 ? 3.273 14.400 -7.088 1.00 74.44 109 LYS A N 1
ATOM 873 C CA . LYS A 1 109 ? 1.975 13.728 -7.039 1.00 74.44 109 LYS A CA 1
ATOM 874 C C . LYS A 1 109 ? 2.018 12.371 -7.743 1.00 74.44 109 LYS A C 1
ATOM 876 O O . LYS A 1 109 ? 2.488 12.269 -8.879 1.00 74.44 109 LYS A O 1
ATOM 881 N N . CYS A 1 110 ? 1.521 11.342 -7.065 1.00 87.12 110 CYS A N 1
ATOM 882 C CA . CYS A 1 110 ? 1.193 10.055 -7.676 1.00 87.12 110 CYS A CA 1
ATOM 883 C C . CYS A 1 110 ? -0.194 10.127 -8.324 1.00 87.12 110 CYS A C 1
ATOM 885 O O . CYS A 1 110 ? -0.946 11.065 -8.067 1.00 87.12 110 CYS A O 1
ATOM 887 N N . SER A 1 111 ? -0.550 9.154 -9.157 1.00 87.56 111 SER A N 1
ATOM 888 C CA . SER A 1 111 ? -1.920 9.012 -9.660 1.00 87.56 111 SER A CA 1
ATOM 889 C C . SER A 1 111 ? -2.458 7.654 -9.257 1.00 87.56 111 SER A C 1
ATOM 891 O O . SER A 1 111 ? -1.742 6.659 -9.380 1.00 87.56 111 SER A O 1
ATOM 893 N N . ILE A 1 112 ? -3.704 7.629 -8.791 1.00 89.19 112 ILE A N 1
ATOM 894 C CA . ILE A 1 112 ? -4.416 6.406 -8.427 1.00 89.19 112 ILE A CA 1
ATOM 895 C C . ILE A 1 112 ? -5.734 6.292 -9.194 1.00 89.19 112 ILE A C 1
ATOM 897 O O . ILE A 1 112 ? -6.311 7.312 -9.583 1.00 89.19 112 ILE A O 1
ATOM 901 N N . SER A 1 113 ? -6.207 5.064 -9.395 1.00 89.06 113 SER A N 1
ATOM 902 C CA . SER A 1 113 ? -7.600 4.798 -9.765 1.00 89.06 113 SER A CA 1
ATOM 903 C C . SER A 1 113 ? -8.504 4.787 -8.535 1.00 89.06 113 SER A C 1
ATOM 905 O O . SER A 1 113 ? -8.036 4.673 -7.405 1.00 89.06 113 SER A O 1
ATOM 907 N N . ASP A 1 114 ? -9.811 4.892 -8.756 1.00 85.62 114 ASP A N 1
ATOM 908 C CA . ASP A 1 114 ? -10.794 4.965 -7.672 1.00 85.62 114 ASP A CA 1
ATOM 909 C C . ASP A 1 114 ? -11.349 3.608 -7.235 1.00 85.62 114 ASP A C 1
ATOM 911 O O . ASP A 1 114 ? -11.781 3.474 -6.088 1.00 85.62 114 ASP A O 1
ATOM 915 N N . ASN A 1 115 ? -11.402 2.628 -8.141 1.00 88.38 115 ASN A N 1
ATOM 916 C CA . ASN A 1 115 ? -12.022 1.336 -7.878 1.00 88.38 115 ASN A CA 1
ATOM 917 C C . ASN A 1 115 ? -11.364 0.192 -8.689 1.00 88.38 115 ASN A C 1
ATOM 919 O O . ASN A 1 115 ? -11.721 -0.022 -9.853 1.00 88.38 115 ASN A O 1
ATOM 923 N N . PRO A 1 116 ? -10.426 -0.567 -8.090 1.00 91.25 116 PRO A N 1
ATOM 924 C CA . PRO A 1 116 ? -9.844 -0.355 -6.761 1.00 91.25 116 PRO A CA 1
ATOM 925 C C . PRO A 1 116 ? -8.901 0.859 -6.707 1.00 91.25 116 PRO A C 1
ATOM 927 O O . PRO A 1 116 ? -8.467 1.371 -7.741 1.00 91.25 116 PRO A O 1
ATOM 930 N N . VAL A 1 117 ? -8.543 1.282 -5.493 1.00 90.50 117 VAL A N 1
ATOM 931 C CA . VAL A 1 117 ? -7.443 2.222 -5.239 1.00 90.50 117 VAL A CA 1
ATOM 932 C C . VAL A 1 117 ? -6.117 1.525 -5.509 1.00 90.50 117 VAL A C 1
ATOM 934 O O . VAL A 1 117 ? -5.650 0.732 -4.697 1.00 90.50 117 VAL A O 1
ATOM 937 N N . VAL A 1 118 ? -5.519 1.811 -6.665 1.00 90.00 118 VAL A N 1
ATOM 938 C CA . VAL A 1 118 ? -4.199 1.302 -7.066 1.00 90.00 118 VAL A CA 1
ATOM 939 C C . VAL A 1 118 ? -3.418 2.373 -7.816 1.00 90.00 118 VAL A C 1
ATOM 941 O O . VAL A 1 118 ? -3.992 3.296 -8.392 1.00 90.00 118 VAL A O 1
ATOM 944 N N . LEU A 1 119 ? -2.094 2.249 -7.807 1.00 89.56 119 LEU A N 1
ATOM 945 C CA . LEU A 1 119 ? -1.179 3.209 -8.414 1.00 89.56 119 LEU A CA 1
ATOM 946 C C . LEU A 1 119 ? -1.182 3.104 -9.951 1.00 89.56 119 LEU A C 1
ATOM 948 O O . LEU A 1 119 ? -0.734 2.103 -10.507 1.00 89.56 119 LEU A O 1
ATOM 952 N N . ASN A 1 120 ? -1.602 4.168 -10.636 1.00 87.25 120 ASN A N 1
ATOM 953 C CA . ASN A 1 120 ? -1.475 4.317 -12.092 1.00 87.25 120 ASN A CA 1
ATOM 954 C C . ASN A 1 120 ? -0.114 4.913 -12.488 1.00 87.25 120 ASN A C 1
ATOM 956 O O . ASN A 1 120 ? 0.442 4.581 -13.533 1.00 87.25 120 ASN A O 1
ATOM 960 N N . ASN A 1 121 ? 0.435 5.810 -11.662 1.00 87.25 121 ASN A N 1
ATOM 961 C CA . ASN A 1 121 ? 1.737 6.442 -11.887 1.00 87.25 121 ASN A CA 1
ATOM 962 C C . ASN A 1 121 ? 2.376 6.870 -10.557 1.00 87.25 121 ASN A C 1
ATOM 964 O O . ASN A 1 121 ? 1.675 7.134 -9.585 1.00 87.25 121 ASN A O 1
ATOM 968 N N . GLY A 1 122 ? 3.702 7.011 -10.536 1.00 88.44 122 GLY A N 1
ATOM 969 C CA . GLY A 1 122 ? 4.484 7.393 -9.357 1.00 88.44 122 GLY A CA 1
ATOM 970 C C . GLY A 1 122 ? 5.360 6.270 -8.801 1.00 88.44 122 GLY A C 1
ATOM 971 O O . GLY A 1 122 ? 5.941 6.438 -7.734 1.00 88.44 122 GLY A O 1
ATOM 972 N N . THR A 1 123 ? 5.509 5.156 -9.523 1.00 92.12 123 THR A N 1
ATOM 973 C CA . THR A 1 123 ? 6.209 3.941 -9.063 1.00 92.12 123 THR A CA 1
ATOM 974 C C . THR A 1 123 ? 7.644 4.201 -8.599 1.00 92.12 123 THR A C 1
ATOM 976 O O . THR A 1 123 ? 8.051 3.673 -7.574 1.00 92.12 123 THR A O 1
ATOM 979 N N . HIS A 1 124 ? 8.392 5.071 -9.287 1.00 89.88 124 HIS A N 1
ATOM 980 C CA . HIS A 1 124 ? 9.745 5.487 -8.880 1.00 89.88 124 HIS A CA 1
ATOM 981 C C . HIS A 1 124 ? 9.771 6.168 -7.508 1.00 89.88 124 HIS A C 1
ATOM 983 O O . HIS A 1 124 ? 10.666 5.920 -6.709 1.00 89.88 124 HIS A O 1
ATOM 989 N N . ARG A 1 125 ? 8.780 7.022 -7.232 1.00 88.44 125 ARG A N 1
ATOM 990 C CA . ARG A 1 125 ? 8.691 7.770 -5.972 1.00 88.44 125 ARG A CA 1
ATOM 991 C C . ARG A 1 125 ? 8.297 6.843 -4.834 1.00 88.44 125 ARG A C 1
ATOM 993 O O . ARG A 1 125 ? 8.931 6.878 -3.793 1.00 88.44 125 ARG A O 1
ATOM 1000 N N . VAL A 1 126 ? 7.295 5.994 -5.066 1.00 92.50 126 VAL A N 1
ATOM 1001 C CA . VAL A 1 126 ? 6.861 5.000 -4.078 1.00 92.50 126 VAL A CA 1
ATOM 1002 C C . VAL A 1 126 ? 7.996 4.019 -3.782 1.00 92.50 126 VAL A C 1
ATOM 1004 O O . VAL A 1 126 ? 8.274 3.782 -2.617 1.00 92.50 126 VAL A O 1
ATOM 1007 N N . GLY A 1 127 ? 8.717 3.532 -4.799 1.00 93.62 127 GLY A N 1
ATOM 1008 C CA . GLY A 1 127 ? 9.879 2.658 -4.600 1.00 93.62 127 GLY A CA 1
ATOM 1009 C C . GLY A 1 127 ? 11.005 3.315 -3.798 1.00 93.62 127 GLY A C 1
ATOM 1010 O O . GLY A 1 127 ? 11.617 2.665 -2.960 1.00 93.62 127 GLY A O 1
ATOM 1011 N N . TRP A 1 128 ? 11.241 4.617 -3.984 1.00 92.44 128 TRP A N 1
ATOM 1012 C CA . TRP A 1 128 ? 12.155 5.363 -3.117 1.00 92.44 128 TRP A CA 1
ATOM 1013 C C . TRP A 1 128 ? 11.613 5.481 -1.683 1.00 92.44 128 TRP A C 1
ATOM 1015 O O . TRP A 1 128 ? 12.340 5.214 -0.732 1.00 92.44 128 TRP A O 1
ATOM 1025 N N . CYS A 1 129 ? 10.332 5.818 -1.502 1.00 91.56 129 CYS A N 1
ATOM 1026 C CA . CYS A 1 129 ? 9.726 5.918 -0.171 1.00 91.56 129 CYS A CA 1
ATOM 1027 C C . CYS A 1 129 ? 9.793 4.598 0.599 1.00 91.56 129 CYS A C 1
ATOM 1029 O O . CYS A 1 129 ? 10.101 4.635 1.779 1.00 91.56 129 C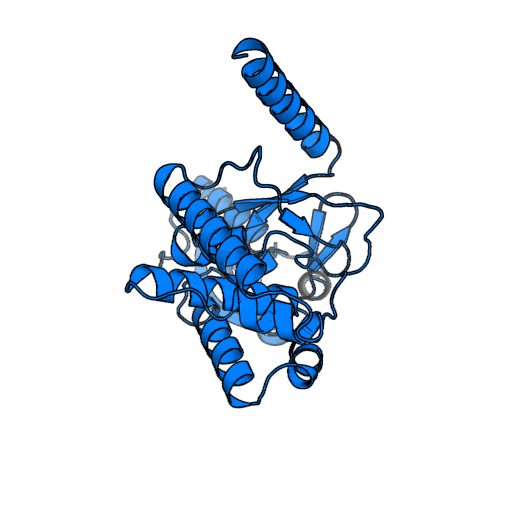YS A O 1
ATOM 1031 N N . VAL A 1 130 ? 9.588 3.451 -0.055 1.00 92.75 130 VAL A N 1
ATOM 1032 C CA . VAL A 1 130 ? 9.741 2.129 0.579 1.00 92.75 130 VAL A CA 1
ATOM 1033 C C . VAL A 1 130 ? 11.088 2.004 1.297 1.00 92.75 130 VAL A C 1
ATOM 1035 O O . VAL A 1 130 ? 11.127 1.590 2.447 1.00 92.75 130 VAL A O 1
ATOM 1038 N N . LEU A 1 131 ? 12.181 2.411 0.646 1.00 90.69 131 LEU A N 1
ATOM 1039 C CA . LEU A 1 131 ? 13.535 2.209 1.166 1.00 90.69 131 LEU A CA 1
ATOM 1040 C C . LEU A 1 131 ? 14.005 3.285 2.151 1.00 90.69 131 LEU A C 1
ATOM 1042 O O . LEU A 1 131 ? 14.817 2.994 3.026 1.00 90.69 131 LEU A O 1
ATOM 1046 N N . TYR A 1 132 ? 13.567 4.533 1.974 1.00 88.56 132 TYR A N 1
ATOM 1047 C CA . TYR A 1 132 ? 14.119 5.679 2.712 1.00 88.56 132 TYR A CA 1
ATOM 1048 C C . TYR A 1 132 ? 13.117 6.350 3.653 1.00 88.56 132 TYR A C 1
ATOM 1050 O O . TYR A 1 132 ? 13.520 7.080 4.554 1.00 88.56 132 TYR A O 1
ATOM 1058 N N . ALA A 1 133 ? 11.817 6.151 3.434 1.00 87.38 133 ALA A N 1
ATOM 1059 C CA . ALA A 1 133 ? 10.753 6.778 4.211 1.00 87.38 133 ALA A CA 1
ATOM 1060 C C . ALA A 1 133 ? 9.513 5.858 4.288 1.00 87.38 133 ALA A C 1
ATOM 1062 O O . ALA A 1 133 ? 8.443 6.214 3.783 1.00 87.38 133 ALA A O 1
ATOM 1063 N N . PRO A 1 134 ? 9.645 4.662 4.885 1.00 85.44 134 PRO A N 1
ATOM 1064 C CA . PRO A 1 134 ? 8.624 3.619 4.805 1.00 85.44 134 PRO A CA 1
ATOM 1065 C C . PRO A 1 134 ? 7.268 3.968 5.434 1.00 85.44 134 PRO A C 1
ATOM 1067 O O . PRO A 1 134 ? 6.238 3.416 5.053 1.00 85.44 134 PRO A O 1
ATOM 1070 N N . ASN A 1 135 ? 7.261 4.915 6.373 1.00 82.62 135 ASN A N 1
ATOM 1071 C CA . ASN A 1 135 ? 6.048 5.408 7.027 1.00 82.62 135 ASN A CA 1
ATOM 1072 C C . ASN A 1 135 ? 5.535 6.728 6.415 1.00 82.62 135 ASN A C 1
ATOM 1074 O O . ASN A 1 135 ? 4.832 7.509 7.056 1.00 82.62 135 ASN A O 1
ATOM 1078 N N . MET A 1 136 ? 5.946 7.040 5.180 1.00 86.12 136 MET A N 1
ATOM 1079 C CA . MET A 1 136 ? 5.619 8.308 4.534 1.00 86.12 136 MET A CA 1
ATOM 1080 C C . MET A 1 136 ? 4.206 8.321 3.946 1.00 86.12 136 MET A C 1
ATOM 1082 O O . MET A 1 136 ? 3.725 7.354 3.354 1.00 86.12 136 MET A O 1
ATOM 1086 N N . TYR A 1 137 ? 3.579 9.492 4.023 1.00 86.44 137 TYR A N 1
ATOM 1087 C CA . TYR A 1 137 ? 2.370 9.808 3.278 1.00 86.44 137 TYR A CA 1
ATOM 1088 C C . TYR A 1 137 ? 2.731 10.433 1.936 1.00 86.44 137 TYR A C 1
ATOM 1090 O O . TYR A 1 137 ? 3.493 11.402 1.869 1.00 86.44 137 TYR A O 1
ATOM 1098 N N . VAL A 1 138 ? 2.147 9.909 0.864 1.00 87.38 138 VAL A N 1
ATOM 1099 C CA . VAL A 1 138 ? 2.342 10.420 -0.491 1.00 87.38 138 VAL A CA 1
ATOM 1100 C C . VAL A 1 138 ? 1.072 11.105 -0.998 1.00 87.38 138 VAL A C 1
ATOM 1102 O O . VAL A 1 138 ? -0.028 10.553 -0.885 1.00 87.38 138 VAL A O 1
ATOM 1105 N N . PRO A 1 139 ? 1.188 12.306 -1.589 1.00 85.25 139 PRO A N 1
ATOM 1106 C CA . PRO A 1 139 ? 0.053 12.962 -2.209 1.00 85.25 139 PRO A CA 1
ATOM 1107 C C . PRO A 1 139 ? -0.296 12.256 -3.520 1.00 85.25 139 PRO A C 1
ATOM 1109 O O . PRO A 1 139 ? 0.530 12.122 -4.429 1.00 85.25 139 PRO A O 1
ATOM 1112 N N . CYS A 1 140 ? -1.544 11.828 -3.635 1.00 86.06 140 CYS A N 1
ATOM 1113 C CA . CYS A 1 140 ? -2.072 11.110 -4.783 1.00 86.06 140 CYS A CA 1
ATOM 1114 C C . CYS A 1 140 ? -3.184 11.926 -5.436 1.00 86.06 140 CYS A C 1
ATOM 1116 O O . CYS A 1 140 ? -4.154 12.287 -4.775 1.00 86.06 140 CYS A O 1
ATOM 1118 N N . ILE A 1 141 ? -3.060 12.201 -6.733 1.00 83.25 141 ILE A N 1
ATOM 1119 C CA . ILE A 1 141 ? -4.130 12.777 -7.543 1.00 83.25 141 ILE A CA 1
ATOM 1120 C C . ILE A 1 141 ? -5.116 11.681 -7.903 1.00 83.25 141 ILE A C 1
ATOM 1122 O O . ILE A 1 141 ? -4.757 10.635 -8.453 1.00 83.25 141 ILE A O 1
ATOM 1126 N N . ARG A 1 142 ? -6.378 12.014 -7.681 1.00 76.62 142 ARG A N 1
ATOM 1127 C CA . ARG A 1 142 ? -7.522 11.318 -8.230 1.00 76.62 142 ARG A CA 1
ATOM 1128 C C . ARG A 1 142 ? -7.903 11.956 -9.559 1.00 76.62 142 ARG A C 1
ATOM 1130 O O . ARG A 1 142 ? -8.331 13.111 -9.596 1.00 76.62 142 ARG A O 1
ATOM 1137 N N . ASN A 1 143 ? -7.793 11.202 -10.647 1.00 68.69 143 ASN A N 1
ATOM 1138 C CA . ASN A 1 143 ? -8.470 11.576 -11.880 1.00 68.69 143 ASN A CA 1
ATOM 1139 C C . ASN A 1 143 ? -9.870 10.961 -11.843 1.00 68.69 143 ASN A C 1
ATOM 1141 O O . ASN A 1 143 ? -10.010 9.759 -12.024 1.00 68.69 143 ASN A O 1
ATOM 1145 N N . ARG A 1 144 ? -10.909 11.774 -11.611 1.00 65.25 144 ARG A N 1
ATOM 1146 C CA . ARG A 1 144 ? -12.304 11.290 -11.519 1.00 65.25 144 ARG A CA 1
ATOM 1147 C C . ARG A 1 144 ? -12.792 10.586 -12.794 1.00 65.25 144 ARG A C 1
ATOM 1149 O O . ARG A 1 144 ? -13.791 9.879 -12.745 1.00 65.25 144 ARG A O 1
ATOM 1156 N N . ASN A 1 145 ? -12.094 10.775 -13.915 1.00 68.12 145 ASN A N 1
ATOM 1157 C CA . ASN A 1 145 ? -12.378 10.085 -15.170 1.00 68.12 145 ASN A CA 1
ATOM 1158 C C . ASN A 1 145 ? -11.725 8.688 -15.245 1.00 68.12 145 ASN A C 1
ATOM 1160 O O . ASN A 1 145 ? -12.192 7.846 -16.006 1.00 68.12 145 ASN A O 1
ATOM 1164 N N . ASP A 1 146 ? -10.691 8.414 -14.441 1.00 67.94 146 ASP A N 1
ATOM 1165 C CA . ASP A 1 146 ? -10.018 7.111 -14.346 1.00 67.94 146 ASP A CA 1
ATOM 1166 C C . ASP A 1 146 ? -10.618 6.280 -13.202 1.00 67.94 146 ASP A C 1
ATOM 1168 O O . ASP A 1 146 ? -9.987 6.001 -12.179 1.00 67.94 146 ASP A O 1
ATOM 1172 N N . LEU A 1 147 ? -11.873 5.859 -13.377 1.00 72.75 147 LEU A N 1
ATOM 1173 C CA . LEU A 1 147 ? -12.544 4.989 -12.403 1.00 72.75 147 LEU A CA 1
ATOM 1174 C C . LEU A 1 147 ? -11.857 3.625 -12.267 1.00 72.75 147 LEU A C 1
ATOM 1176 O O . LEU A 1 147 ? -11.964 2.988 -11.220 1.00 72.75 147 LEU A O 1
ATOM 1180 N N . LYS A 1 148 ? -11.170 3.178 -13.323 1.00 83.12 148 LYS A N 1
ATOM 1181 C CA . LYS A 1 148 ? -10.526 1.868 -13.400 1.00 83.12 148 LYS A CA 1
ATOM 1182 C C . LYS A 1 148 ? -9.004 1.995 -13.519 1.00 83.12 148 LYS A C 1
ATOM 1184 O O . LYS A 1 148 ? -8.523 2.965 -14.106 1.00 83.12 148 LYS A O 1
ATOM 1189 N N . PRO A 1 149 ? -8.257 1.009 -13.003 1.00 84.62 149 PRO A N 1
ATOM 1190 C CA . PRO A 1 149 ? -6.811 0.936 -13.181 1.00 84.62 149 PRO A CA 1
ATOM 1191 C C . PRO A 1 149 ? -6.413 0.903 -14.661 1.00 84.62 149 PRO A C 1
ATOM 1193 O O . PRO A 1 149 ? -7.084 0.259 -15.469 1.00 84.62 149 PRO A O 1
ATOM 1196 N N . TRP A 1 150 ? -5.291 1.538 -15.010 1.00 84.31 150 TRP A N 1
ATOM 1197 C CA . TRP A 1 150 ? -4.715 1.427 -16.360 1.00 84.31 150 TRP A CA 1
ATOM 1198 C C . TRP A 1 150 ? -4.103 0.051 -16.629 1.00 84.31 150 TRP A C 1
ATOM 1200 O O . TRP A 1 150 ? -4.112 -0.425 -17.763 1.00 84.31 150 TRP A O 1
ATOM 1210 N N . PHE A 1 151 ? -3.574 -0.584 -15.584 1.00 84.81 151 PHE A N 1
ATOM 1211 C CA . PHE A 1 151 ? -3.002 -1.923 -15.651 1.00 84.81 151 PHE A CA 1
ATOM 1212 C C . PHE A 1 151 ? -3.894 -2.948 -14.943 1.00 84.81 151 PHE A C 1
ATOM 1214 O O . PHE A 1 151 ? -4.633 -2.584 -14.028 1.00 84.81 151 PHE A O 1
ATOM 1221 N N . PRO A 1 152 ? -3.812 -4.239 -15.308 1.00 85.38 152 PRO A N 1
ATOM 1222 C CA . PRO A 1 152 ? -4.557 -5.289 -14.624 1.00 85.38 152 PRO A CA 1
ATOM 1223 C C . PRO A 1 152 ? -4.268 -5.357 -13.116 1.00 85.38 152 PRO A C 1
ATOM 1225 O O . PRO A 1 152 ? -3.135 -5.167 -12.666 1.00 85.38 152 PRO A O 1
ATOM 1228 N N . ILE A 1 153 ? -5.311 -5.675 -12.345 1.00 88.81 153 ILE A N 1
ATOM 1229 C CA . ILE A 1 153 ? -5.220 -5.928 -10.896 1.00 88.81 153 ILE A CA 1
ATOM 1230 C C . ILE A 1 153 ? -4.460 -7.230 -10.633 1.00 88.81 153 ILE A C 1
ATOM 1232 O O . ILE A 1 153 ? -3.665 -7.307 -9.704 1.00 88.81 153 ILE A O 1
ATOM 1236 N N . GLU A 1 154 ? -4.686 -8.244 -11.463 1.00 92.25 154 GLU A N 1
ATOM 1237 C CA . GLU A 1 154 ? -3.952 -9.503 -11.419 1.00 92.25 154 GLU A CA 1
ATOM 1238 C C . GLU A 1 154 ? -2.604 -9.289 -12.131 1.00 92.25 154 GLU A C 1
ATOM 1240 O O . GLU A 1 154 ? -2.506 -9.310 -13.359 1.00 92.25 154 GLU A O 1
ATOM 1245 N N . GLY A 1 155 ? -1.580 -8.922 -11.355 1.00 92.31 155 GLY A N 1
ATOM 1246 C CA . GLY A 1 155 ? -0.276 -8.539 -11.888 1.00 92.31 155 GLY A CA 1
ATOM 1247 C C . GLY A 1 155 ? 0.575 -9.728 -12.325 1.00 92.31 155 GLY A C 1
ATOM 1248 O O . GLY A 1 155 ? 1.353 -9.584 -13.268 1.00 92.31 155 GLY A O 1
ATOM 1249 N N . LYS A 1 156 ? 0.421 -10.895 -11.686 1.00 93.38 156 LYS A N 1
ATOM 1250 C CA . LYS A 1 156 ? 1.233 -12.082 -11.975 1.00 93.38 156 LYS A CA 1
ATOM 1251 C C . LYS A 1 156 ? 0.964 -12.559 -13.400 1.00 93.38 156 LYS A C 1
ATOM 1253 O O . LYS A 1 156 ? 1.878 -12.543 -14.218 1.00 93.38 156 LYS A O 1
ATOM 1258 N N . GLY A 1 157 ? -0.287 -12.845 -13.751 1.00 92.88 157 GLY A N 1
ATOM 1259 C CA . GLY A 1 157 ? -0.663 -13.272 -15.102 1.00 92.88 157 GLY A CA 1
ATO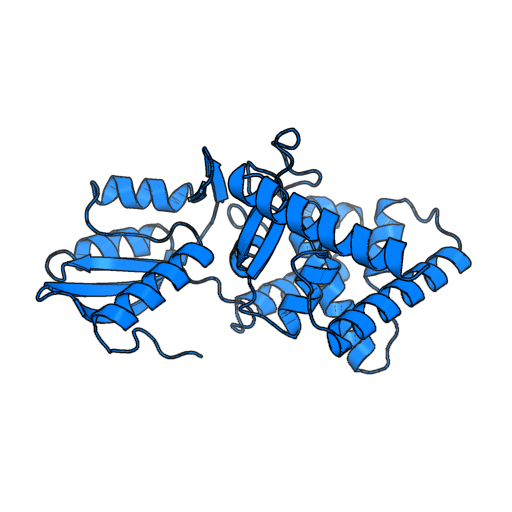M 1260 C C . GLY A 1 157 ? -0.486 -12.187 -16.170 1.00 92.88 157 GLY A C 1
ATOM 1261 O O . GLY A 1 157 ? -0.353 -12.496 -17.359 1.00 92.88 157 GLY A O 1
ATOM 1262 N N . TYR A 1 158 ? -0.424 -10.905 -15.788 1.00 92.69 158 TYR A N 1
ATOM 1263 C CA . TYR A 1 158 ? 0.038 -9.849 -16.693 1.00 92.69 158 TYR A CA 1
ATOM 1264 C C . TYR A 1 158 ? 1.537 -9.990 -17.001 1.00 92.69 158 TYR A C 1
ATOM 1266 O O . TYR A 1 158 ? 1.913 -10.009 -18.174 1.00 92.69 158 TYR A O 1
ATOM 1274 N N . PHE A 1 159 ? 2.387 -10.114 -15.977 1.00 93.50 159 PHE A N 1
ATOM 1275 C CA . PHE A 1 159 ? 3.842 -10.160 -16.139 1.00 93.50 159 PHE A CA 1
ATOM 1276 C C . PHE A 1 159 ? 4.391 -11.511 -16.613 1.00 93.50 159 PHE A C 1
ATOM 1278 O O . PHE A 1 159 ? 5.424 -11.510 -17.278 1.00 93.50 159 PHE A O 1
ATOM 1285 N N . GLU A 1 160 ? 3.690 -12.626 -16.401 1.00 94.19 160 GLU A N 1
ATOM 1286 C CA . GLU A 1 160 ? 4.037 -13.954 -16.950 1.00 94.19 160 GLU A CA 1
ATOM 1287 C C . GLU A 1 160 ? 4.136 -13.971 -18.486 1.00 94.19 160 GLU A C 1
ATOM 1289 O O . GLU A 1 160 ? 4.793 -14.829 -19.069 1.00 94.19 160 GLU A O 1
ATOM 1294 N N . LYS A 1 161 ? 3.518 -13.000 -19.169 1.00 91.50 161 LYS A N 1
ATOM 1295 C CA . LYS A 1 161 ? 3.609 -12.840 -20.631 1.00 91.50 161 LYS A CA 1
ATOM 1296 C C . LYS A 1 161 ? 4.914 -12.184 -21.087 1.00 91.50 161 LYS A C 1
ATOM 1298 O O . LYS A 1 161 ? 5.256 -12.252 -22.265 1.00 91.50 161 LYS A O 1
ATOM 1303 N N . TYR A 1 162 ? 5.607 -11.503 -20.178 1.00 90.94 162 TYR A N 1
ATOM 1304 C CA . TYR A 1 162 ? 6.735 -10.617 -20.474 1.00 90.94 162 TYR A CA 1
ATOM 1305 C C . TYR A 1 162 ? 8.037 -11.073 -19.808 1.00 90.94 162 TYR A C 1
ATOM 1307 O O . TYR A 1 162 ? 9.122 -10.870 -20.365 1.00 90.94 162 TYR A O 1
ATOM 1315 N N . LEU A 1 163 ? 7.924 -11.678 -18.628 1.00 92.56 163 LEU A N 1
ATOM 1316 C CA . LEU A 1 163 ? 9.019 -12.122 -17.779 1.00 92.56 163 LEU A CA 1
ATOM 1317 C C . LEU A 1 163 ? 9.086 -13.642 -17.733 1.00 92.56 163 LEU A C 1
ATOM 1319 O O . LEU A 1 163 ? 8.066 -14.323 -17.817 1.00 92.56 163 LEU A O 1
ATOM 1323 N N . ASP A 1 164 ? 10.297 -14.164 -17.571 1.00 93.44 164 ASP A N 1
ATOM 1324 C CA . ASP A 1 164 ? 10.469 -15.569 -17.223 1.00 93.44 164 ASP A CA 1
ATOM 1325 C C . ASP A 1 164 ? 10.135 -15.827 -15.741 1.00 93.44 164 ASP A C 1
ATOM 1327 O O . ASP A 1 164 ? 9.907 -14.910 -14.942 1.00 93.44 164 ASP A O 1
ATOM 1331 N N . ARG A 1 165 ? 10.080 -17.112 -15.380 1.00 95.19 165 ARG A N 1
ATOM 1332 C CA . ARG A 1 165 ? 9.692 -17.554 -14.037 1.00 95.19 165 ARG A CA 1
ATOM 1333 C C . ARG A 1 165 ? 10.644 -17.044 -12.955 1.00 95.19 165 ARG A C 1
ATOM 1335 O O . ARG A 1 165 ? 10.176 -16.678 -11.880 1.00 95.19 165 ARG A O 1
ATOM 1342 N N . ASP A 1 166 ? 11.943 -17.007 -13.231 1.00 96.25 166 ASP A N 1
ATOM 1343 C CA . ASP A 1 166 ? 12.953 -16.604 -12.250 1.00 96.25 166 ASP A CA 1
ATOM 1344 C C . ASP A 1 166 ? 12.879 -15.096 -11.998 1.00 96.25 166 ASP A C 1
ATOM 1346 O O . ASP A 1 166 ? 12.892 -14.645 -10.852 1.00 96.25 166 ASP A O 1
ATOM 1350 N N . GLN A 1 167 ? 12.708 -14.306 -13.060 1.00 95.38 167 GLN A N 1
ATOM 1351 C CA . GLN A 1 167 ? 12.495 -12.864 -12.976 1.00 95.38 167 GLN A CA 1
ATOM 1352 C C . GLN A 1 167 ? 11.240 -12.521 -12.176 1.00 95.38 167 GLN A C 1
ATOM 1354 O O . GLN A 1 167 ? 11.275 -11.651 -11.303 1.00 95.38 167 GLN A O 1
ATOM 1359 N N . LEU A 1 168 ? 10.133 -13.208 -12.457 1.00 95.50 168 LEU A N 1
ATOM 1360 C CA . LEU A 1 168 ? 8.890 -12.996 -11.729 1.00 95.50 168 LEU A CA 1
ATOM 1361 C C . LEU A 1 168 ? 9.047 -13.360 -10.249 1.00 95.50 168 LEU A C 1
ATOM 1363 O O . LEU A 1 168 ? 8.640 -12.587 -9.384 1.00 95.50 168 LEU A O 1
ATOM 1367 N N . HIS A 1 169 ? 9.712 -14.478 -9.957 1.00 96.75 169 HIS A N 1
ATOM 1368 C CA . HIS A 1 169 ? 9.970 -14.920 -8.591 1.00 96.75 169 HIS A CA 1
ATOM 1369 C C . HIS A 1 169 ? 10.826 -13.922 -7.795 1.00 96.75 169 HIS A C 1
ATOM 1371 O O . HIS A 1 169 ? 10.544 -13.674 -6.624 1.00 96.75 169 HIS A O 1
ATOM 1377 N N . ILE A 1 170 ? 11.831 -13.294 -8.420 1.00 97.06 170 ILE A N 1
ATOM 1378 C CA . ILE A 1 170 ? 12.631 -12.236 -7.778 1.00 97.06 170 ILE A CA 1
ATOM 1379 C C . ILE A 1 170 ? 11.742 -11.060 -7.353 1.00 97.06 170 ILE A C 1
ATOM 1381 O O . ILE A 1 170 ? 11.860 -10.574 -6.225 1.00 97.06 170 ILE A O 1
ATOM 1385 N N . LEU A 1 171 ? 10.842 -10.611 -8.234 1.00 96.38 171 LEU A N 1
ATOM 1386 C CA . LEU A 1 171 ? 9.926 -9.513 -7.925 1.00 96.38 171 LEU A CA 1
ATOM 1387 C C . LEU A 1 171 ? 8.913 -9.902 -6.840 1.00 96.38 171 LEU A C 1
ATOM 1389 O O . LEU A 1 171 ? 8.697 -9.126 -5.914 1.00 96.38 171 LEU A O 1
ATOM 1393 N N . GLU A 1 172 ? 8.319 -11.093 -6.916 1.00 95.81 172 GLU A N 1
ATOM 1394 C CA . GLU A 1 172 ? 7.382 -11.592 -5.898 1.00 95.81 172 GLU A CA 1
ATOM 1395 C C . GLU A 1 172 ? 8.044 -11.662 -4.518 1.00 95.81 172 GLU A C 1
ATOM 1397 O O . GLU A 1 172 ? 7.528 -11.109 -3.547 1.00 95.81 172 GLU A O 1
ATOM 1402 N N . ASN A 1 173 ? 9.229 -12.270 -4.437 1.00 95.88 173 ASN A N 1
ATOM 1403 C CA . ASN A 1 173 ? 9.946 -12.416 -3.176 1.00 95.88 173 ASN A CA 1
ATOM 1404 C C . ASN A 1 173 ? 10.316 -11.064 -2.573 1.00 95.88 173 ASN A C 1
ATOM 1406 O O . ASN A 1 173 ? 10.130 -10.859 -1.375 1.00 95.88 173 ASN A O 1
ATOM 1410 N N . ARG A 1 174 ? 10.832 -10.124 -3.379 1.00 95.69 174 ARG A N 1
ATOM 1411 C CA . ARG A 1 174 ? 11.186 -8.802 -2.852 1.00 95.69 174 ARG A CA 1
ATOM 1412 C C . ARG A 1 174 ? 9.950 -8.054 -2.368 1.00 95.69 174 ARG A C 1
ATOM 1414 O O . ARG A 1 174 ? 10.025 -7.424 -1.319 1.00 95.69 174 ARG A O 1
ATOM 1421 N N . PHE A 1 175 ? 8.831 -8.147 -3.085 1.00 95.38 175 PHE A N 1
ATOM 1422 C CA . PHE A 1 175 ? 7.580 -7.524 -2.661 1.00 95.38 175 PHE A CA 1
ATOM 1423 C C . PHE A 1 175 ? 7.080 -8.090 -1.330 1.00 95.38 175 PHE A C 1
ATOM 1425 O O . PHE A 1 175 ? 6.741 -7.323 -0.434 1.00 95.38 175 PHE A O 1
ATOM 1432 N N . ASN A 1 176 ? 7.096 -9.415 -1.172 1.00 92.69 176 ASN A N 1
ATOM 1433 C CA . ASN A 1 176 ? 6.704 -10.039 0.088 1.00 92.69 176 ASN A CA 1
ATOM 1434 C C . ASN A 1 176 ? 7.609 -9.578 1.231 1.00 92.69 176 ASN A C 1
ATOM 1436 O O . ASN A 1 176 ? 7.093 -9.211 2.275 1.00 92.69 176 ASN A O 1
ATOM 1440 N N . LYS A 1 177 ? 8.926 -9.457 1.014 1.00 91.81 177 LYS A N 1
ATOM 1441 C CA . LYS A 1 177 ? 9.842 -8.891 2.019 1.00 91.81 177 LYS A CA 1
ATOM 1442 C C . LYS A 1 177 ? 9.488 -7.462 2.429 1.00 91.81 177 LYS A C 1
ATOM 1444 O O . LYS A 1 177 ? 9.485 -7.184 3.621 1.00 91.81 177 LYS A O 1
ATOM 1449 N N . ILE A 1 178 ? 9.114 -6.594 1.480 1.00 91.88 178 ILE A N 1
ATOM 1450 C CA . ILE A 1 178 ? 8.668 -5.218 1.785 1.00 91.88 178 ILE A CA 1
ATOM 1451 C C . ILE A 1 178 ? 7.506 -5.227 2.800 1.00 91.88 178 ILE A C 1
ATOM 1453 O O . ILE A 1 178 ? 7.427 -4.352 3.659 1.00 91.88 178 ILE A O 1
ATOM 1457 N N . LEU A 1 179 ? 6.601 -6.208 2.716 1.00 86.94 179 LEU A N 1
ATOM 1458 C CA . LEU A 1 179 ? 5.424 -6.303 3.589 1.00 86.94 179 LEU A CA 1
ATOM 1459 C C . LEU A 1 179 ? 5.643 -7.164 4.848 1.00 86.94 179 LEU A C 1
ATOM 1461 O O . LEU A 1 179 ? 5.039 -6.911 5.889 1.00 86.94 179 LEU A O 1
ATOM 1465 N N . GLU A 1 180 ? 6.449 -8.220 4.757 1.00 80.00 180 GLU A N 1
ATOM 1466 C CA . GLU A 1 180 ? 6.636 -9.229 5.807 1.00 80.00 180 GLU A CA 1
ATOM 1467 C C . GLU A 1 180 ? 7.776 -8.891 6.759 1.00 80.00 180 GLU A C 1
ATOM 1469 O O . GLU A 1 180 ? 7.619 -9.081 7.962 1.00 80.00 180 GLU A O 1
ATOM 1474 N N . GLU A 1 181 ? 8.886 -8.347 6.252 1.00 76.44 181 GLU A N 1
ATOM 1475 C CA . GLU A 1 181 ? 10.015 -7.900 7.080 1.00 76.44 181 GLU A CA 1
ATOM 1476 C C . GLU A 1 181 ? 9.717 -6.549 7.764 1.00 76.44 181 GLU A C 1
ATOM 1478 O O . GLU A 1 181 ? 10.587 -5.968 8.404 1.00 76.44 181 GLU A O 1
ATOM 1483 N N . GLY A 1 182 ? 8.477 -6.054 7.652 1.00 68.50 182 GLY A N 1
ATOM 1484 C CA . GLY A 1 182 ? 8.010 -4.850 8.334 1.00 68.50 182 GLY A CA 1
ATOM 1485 C C . GLY A 1 182 ? 8.564 -3.555 7.752 1.00 68.50 182 GLY A C 1
ATOM 1486 O O . GLY A 1 182 ? 8.398 -2.513 8.379 1.00 68.50 182 GLY A O 1
ATOM 1487 N N . GLU A 1 183 ? 9.188 -3.597 6.563 1.00 84.69 183 GLU A N 1
ATOM 1488 C CA . GLU A 1 183 ? 9.701 -2.386 5.920 1.00 84.69 183 GLU A CA 1
ATOM 1489 C C . GLU A 1 183 ? 8.582 -1.368 5.768 1.00 84.69 183 GLU A C 1
ATOM 1491 O O . GLU A 1 183 ? 8.787 -0.225 6.124 1.00 84.69 183 GLU A O 1
ATOM 1496 N N . VAL A 1 184 ? 7.390 -1.768 5.313 1.00 89.75 184 VAL A N 1
ATOM 1497 C CA . VAL A 1 184 ? 6.226 -0.878 5.235 1.00 89.75 184 VAL A CA 1
ATOM 1498 C C . VAL A 1 184 ? 5.076 -1.411 6.077 1.00 89.75 184 VAL A C 1
ATOM 1500 O O . VAL A 1 184 ? 4.641 -2.551 5.908 1.00 89.75 184 VAL A O 1
ATOM 1503 N N . ARG A 1 185 ? 4.504 -0.540 6.917 1.00 89.81 185 ARG A N 1
ATOM 1504 C CA . ARG A 1 185 ? 3.304 -0.852 7.701 1.00 89.81 185 ARG A CA 1
ATOM 1505 C C . ARG A 1 185 ? 2.142 -1.288 6.805 1.00 89.81 185 ARG A C 1
ATOM 1507 O O . ARG A 1 185 ? 1.750 -0.568 5.882 1.00 89.81 185 ARG A O 1
ATOM 1514 N N . SER A 1 186 ? 1.536 -2.421 7.150 1.00 90.31 186 SER A N 1
ATOM 1515 C CA . SER A 1 186 ? 0.344 -2.981 6.486 1.00 90.31 186 SER A CA 1
ATOM 1516 C C . SER A 1 186 ? -0.800 -3.287 7.462 1.00 90.31 186 SER A C 1
ATOM 1518 O O . SER A 1 186 ? -1.887 -3.705 7.060 1.00 90.31 186 SER A O 1
ATOM 1520 N N . GLU A 1 187 ? -0.557 -3.074 8.752 1.00 93.31 187 GLU A N 1
ATOM 1521 C CA . GLU A 1 187 ? -1.464 -3.358 9.849 1.00 93.31 187 GLU A CA 1
ATOM 1522 C C . GLU A 1 187 ? -2.492 -2.244 10.019 1.00 93.31 187 GLU A C 1
ATOM 1524 O O . GLU A 1 187 ? -2.175 -1.047 9.975 1.00 93.31 187 GLU A O 1
ATOM 1529 N N . LEU A 1 188 ? -3.720 -2.676 10.287 1.00 96.50 188 LEU A N 1
ATOM 1530 C CA . LEU A 1 188 ? -4.849 -1.840 10.631 1.00 96.50 188 LEU A CA 1
ATOM 1531 C C . LEU A 1 188 ? -5.084 -1.815 12.138 1.00 96.50 188 LEU A C 1
ATOM 1533 O O . LEU A 1 188 ? -4.747 -2.765 12.849 1.00 96.50 188 LEU A O 1
ATOM 1537 N N . THR A 1 189 ? -5.716 -0.738 12.591 1.00 97.94 189 THR A N 1
ATOM 1538 C CA . THR A 1 189 ? -6.080 -0.543 13.997 1.00 97.94 189 THR A CA 1
ATOM 1539 C C . THR A 1 189 ? -7.593 -0.540 14.160 1.00 97.94 189 THR A C 1
ATOM 1541 O O . THR A 1 189 ? -8.323 0.055 13.362 1.00 97.94 189 THR A O 1
ATOM 1544 N N . ALA A 1 190 ? -8.070 -1.213 15.199 1.00 98.00 190 ALA A N 1
ATOM 1545 C CA . ALA A 1 190 ? -9.454 -1.172 15.644 1.00 98.00 190 ALA A CA 1
ATOM 1546 C C . ALA A 1 190 ? -9.517 -0.980 17.158 1.00 98.00 190 ALA A C 1
ATOM 1548 O O . ALA A 1 190 ? -8.575 -1.334 17.862 1.00 98.00 190 ALA A O 1
ATOM 1549 N N . TYR A 1 191 ? -10.628 -0.453 17.660 1.00 97.88 191 TYR A N 1
ATOM 1550 C CA . TYR A 1 191 ? -10.891 -0.412 19.093 1.00 97.88 191 TYR A CA 1
ATOM 1551 C C . TYR A 1 191 ? -12.376 -0.579 19.402 1.00 97.88 191 TYR A C 1
ATOM 1553 O O . TYR A 1 191 ? -13.246 -0.234 18.599 1.00 97.88 191 TYR A O 1
ATOM 1561 N N . ILE A 1 192 ? -12.665 -1.099 20.590 1.00 98.00 192 ILE A N 1
ATOM 1562 C CA . ILE A 1 192 ? -14.019 -1.297 21.113 1.00 98.00 192 ILE A CA 1
ATOM 1563 C C . ILE A 1 192 ? -14.000 -1.199 22.640 1.00 98.00 192 ILE A C 1
ATOM 1565 O O . ILE A 1 192 ? -12.950 -1.343 23.259 1.00 98.00 192 ILE A O 1
ATOM 1569 N N . GLU A 1 193 ? -15.148 -0.971 23.272 1.00 97.00 193 GLU A N 1
ATOM 1570 C CA . GLU A 1 193 ? -15.273 -1.101 24.727 1.00 97.00 193 GLU A CA 1
ATOM 1571 C C . GLU A 1 193 ? -14.876 -2.509 25.192 1.00 97.00 193 GLU A C 1
ATOM 1573 O O . GLU A 1 193 ? -15.278 -3.506 24.586 1.00 97.00 193 GLU A O 1
ATOM 1578 N N . CYS A 1 194 ? -14.123 -2.601 26.294 1.00 95.75 194 CYS A N 1
ATOM 1579 C CA . CYS A 1 194 ? -13.531 -3.860 26.760 1.00 95.75 194 CYS A CA 1
ATOM 1580 C C . CYS A 1 194 ? -14.569 -4.985 26.960 1.00 95.75 194 CYS A C 1
ATOM 1582 O O . CYS A 1 194 ? -14.329 -6.129 26.582 1.00 95.75 194 CYS A O 1
ATOM 1584 N N . GLY A 1 195 ? -15.783 -4.653 27.418 1.00 94.62 195 GLY A N 1
ATOM 1585 C CA . GLY A 1 195 ? -16.881 -5.618 27.578 1.00 94.62 195 GLY A CA 1
ATOM 1586 C C . GLY A 1 195 ? -17.390 -6.269 26.280 1.00 94.62 195 GLY A C 1
ATOM 1587 O O . GLY A 1 195 ? -18.181 -7.206 26.345 1.00 94.62 195 GLY A O 1
ATOM 1588 N N . LYS A 1 196 ? -16.957 -5.793 25.106 1.00 95.94 196 LYS A N 1
ATOM 1589 C CA . LYS A 1 196 ? -17.306 -6.339 23.783 1.00 95.94 196 LYS A CA 1
ATOM 1590 C C . LYS A 1 196 ? -16.084 -6.854 23.007 1.00 95.94 196 LYS A C 1
ATOM 1592 O O . LYS A 1 196 ? -16.210 -7.174 21.822 1.00 95.94 196 LYS A O 1
ATOM 1597 N N . ALA A 1 197 ? -14.918 -6.945 23.651 1.00 96.94 197 ALA A N 1
ATOM 1598 C CA . ALA A 1 197 ? -13.656 -7.331 23.018 1.00 96.94 197 ALA A CA 1
ATOM 1599 C C . ALA A 1 197 ? -13.743 -8.669 22.263 1.00 96.94 197 ALA A C 1
ATOM 1601 O O . ALA A 1 197 ? -13.339 -8.733 21.103 1.00 96.94 197 ALA A O 1
ATOM 1602 N N . ASP A 1 198 ? -14.361 -9.690 22.866 1.00 97.06 198 ASP A N 1
ATOM 1603 C CA . ASP A 1 198 ? -14.491 -11.035 22.285 1.00 97.06 198 ASP A CA 1
ATOM 1604 C C . ASP A 1 198 ? -15.196 -11.034 20.918 1.00 97.06 198 ASP A C 1
ATOM 1606 O O . ASP A 1 198 ? -14.864 -11.814 20.021 1.00 97.06 198 ASP A O 1
ATOM 1610 N N . ILE A 1 199 ? -16.176 -10.141 20.732 1.00 96.94 199 ILE A N 1
ATOM 1611 C CA . ILE A 1 199 ? -16.914 -10.027 19.469 1.00 96.94 199 ILE A CA 1
ATOM 1612 C C . ILE A 1 199 ? -16.001 -9.435 18.394 1.00 96.94 199 ILE A C 1
ATOM 1614 O O . ILE A 1 199 ? -15.954 -9.952 17.275 1.00 96.94 199 ILE A O 1
ATOM 1618 N N . MET A 1 200 ? -15.253 -8.378 18.726 1.00 97.75 200 MET A N 1
ATOM 1619 C CA . MET A 1 200 ? -14.308 -7.761 17.796 1.00 97.75 200 MET A CA 1
ATOM 1620 C C . MET A 1 200 ? -13.173 -8.714 17.430 1.00 97.75 200 MET A C 1
ATOM 1622 O O . MET A 1 200 ? -12.854 -8.838 16.250 1.00 97.75 200 MET A O 1
ATOM 1626 N N . GLU A 1 201 ? -12.620 -9.441 18.399 1.00 97.75 201 GLU A N 1
ATOM 1627 C CA . GLU A 1 201 ? -11.597 -10.458 18.161 1.00 97.75 201 GLU A CA 1
ATOM 1628 C C . GLU A 1 201 ? -12.095 -11.549 17.208 1.00 97.75 201 GLU A C 1
ATOM 1630 O O . GLU A 1 201 ? -11.428 -11.863 16.216 1.00 97.75 201 GLU A O 1
ATOM 1635 N N . LYS A 1 202 ? -13.299 -12.082 17.450 1.00 97.62 202 LYS A N 1
ATOM 1636 C CA . LYS A 1 202 ? -13.911 -13.075 16.564 1.00 97.62 202 LYS A CA 1
ATOM 1637 C C . LYS A 1 202 ? -14.060 -12.540 15.140 1.00 97.62 202 LYS A C 1
ATOM 1639 O O . LYS A 1 202 ? -13.677 -13.224 14.194 1.00 97.62 202 LYS A O 1
ATOM 1644 N N . VAL A 1 203 ? -14.582 -11.322 14.983 1.00 97.88 203 VAL A N 1
ATOM 1645 C CA . VAL A 1 203 ? -14.755 -10.699 13.663 1.00 97.88 203 VAL A CA 1
ATOM 1646 C C . VAL A 1 203 ? -13.402 -10.453 12.991 1.00 97.88 203 VAL A C 1
ATOM 1648 O O . VAL A 1 203 ? -13.257 -10.755 11.813 1.00 97.88 203 VAL A O 1
ATOM 1651 N N . ILE A 1 204 ? -12.381 -9.970 13.703 1.00 97.69 204 ILE A N 1
ATOM 1652 C CA . ILE A 1 204 ? -11.031 -9.781 13.145 1.00 97.69 204 ILE A CA 1
ATOM 1653 C C . ILE A 1 204 ? -10.462 -11.102 12.621 1.00 97.69 204 ILE A C 1
ATOM 1655 O O . ILE A 1 204 ? -9.995 -11.149 11.482 1.00 97.69 204 ILE A O 1
ATOM 1659 N N . ASN A 1 205 ? -10.553 -12.179 13.401 1.00 96.75 205 ASN A N 1
ATOM 1660 C CA . ASN A 1 205 ? -9.995 -13.483 13.037 1.00 96.75 205 ASN A CA 1
ATOM 1661 C C . ASN A 1 205 ? -10.720 -14.161 11.856 1.00 96.75 205 ASN A C 1
ATOM 1663 O O . ASN A 1 205 ? -10.153 -15.036 11.205 1.00 96.75 205 ASN A O 1
ATOM 1667 N N . GLU A 1 206 ? -11.949 -13.749 11.526 1.00 96.50 206 GLU A N 1
ATOM 1668 C CA . GLU A 1 206 ? -12.651 -14.207 10.317 1.00 96.50 206 GLU A CA 1
ATOM 1669 C C . GLU A 1 206 ? -12.101 -13.566 9.025 1.00 96.50 206 GLU A C 1
ATOM 1671 O O . GLU A 1 206 ? -12.161 -14.180 7.958 1.00 96.50 206 GLU A O 1
ATOM 1676 N N . TYR A 1 207 ? -11.564 -12.341 9.099 1.00 96.00 207 TYR A N 1
ATOM 1677 C CA . TYR A 1 207 ? -11.118 -11.559 7.929 1.00 96.00 207 TYR A CA 1
ATOM 1678 C C . TYR A 1 207 ? -9.601 -11.382 7.839 1.00 96.00 207 TYR A C 1
ATOM 1680 O O . TYR A 1 207 ? -9.073 -11.014 6.783 1.00 96.00 207 TYR A O 1
ATOM 1688 N N . GLY A 1 208 ? -8.888 -11.637 8.926 1.00 94.44 208 GLY A N 1
ATOM 1689 C CA . GLY A 1 208 ? -7.474 -11.349 9.046 1.00 94.44 208 GLY A CA 1
ATOM 1690 C C . GLY A 1 208 ? -6.815 -12.107 10.182 1.00 94.44 208 GLY A C 1
ATOM 1691 O O . GLY A 1 208 ? -7.304 -13.128 10.657 1.00 94.44 208 GLY A O 1
ATOM 1692 N N . LYS A 1 209 ? -5.667 -11.586 10.592 1.00 94.25 209 LYS A N 1
ATOM 1693 C CA . LYS A 1 209 ? -4.845 -12.107 11.671 1.00 94.25 209 LYS A CA 1
ATOM 1694 C C . LYS A 1 209 ? -4.580 -10.988 12.665 1.00 94.25 209 LYS A C 1
ATOM 1696 O O . LYS A 1 209 ? -4.046 -9.942 12.287 1.00 94.25 209 LYS A O 1
ATOM 1701 N N . MET A 1 210 ? -4.922 -11.220 13.927 1.00 96.00 210 MET A N 1
ATOM 1702 C CA . MET A 1 210 ? -4.512 -10.338 15.012 1.00 96.00 210 MET A CA 1
ATOM 1703 C C . MET A 1 210 ? -2.990 -10.386 15.180 1.00 96.00 210 MET A C 1
ATOM 1705 O O . MET A 1 210 ? -2.386 -11.460 15.143 1.00 96.00 210 MET A O 1
ATOM 1709 N N . ILE A 1 211 ? -2.378 -9.213 15.310 1.00 94.62 211 ILE A N 1
ATOM 1710 C CA . ILE A 1 211 ? -0.936 -9.054 15.513 1.00 94.62 211 ILE A CA 1
ATOM 1711 C C . ILE A 1 211 ? -0.651 -8.740 16.974 1.00 94.62 211 ILE A C 1
ATOM 1713 O O . ILE A 1 211 ? 0.222 -9.364 17.564 1.00 94.62 211 ILE A O 1
ATOM 1717 N N . ASP A 1 212 ? -1.403 -7.799 17.541 1.00 95.44 212 ASP A N 1
ATOM 1718 C CA . ASP A 1 212 ? -1.235 -7.350 18.917 1.00 95.44 212 ASP A CA 1
ATOM 1719 C C . ASP A 1 212 ? -2.551 -6.768 19.452 1.00 95.44 212 ASP A C 1
ATOM 1721 O O . ASP A 1 212 ? -3.441 -6.400 18.675 1.00 95.44 212 ASP A O 1
ATOM 1725 N N . ASN A 1 213 ? -2.686 -6.679 20.771 1.00 96.12 213 ASN A N 1
ATOM 1726 C CA . ASN A 1 213 ? -3.782 -5.972 21.419 1.00 96.12 213 ASN A CA 1
ATOM 1727 C C . ASN A 1 213 ? -3.354 -5.382 22.766 1.00 96.12 213 ASN A C 1
ATOM 1729 O O . ASN A 1 213 ? -2.507 -5.927 23.467 1.00 96.12 213 ASN A O 1
ATOM 1733 N N . CYS A 1 214 ? -3.981 -4.274 23.139 1.00 96.19 214 CYS A N 1
ATOM 1734 C CA . CYS A 1 214 ? -3.730 -3.587 24.400 1.00 96.19 214 CYS A CA 1
ATOM 1735 C C . CYS A 1 214 ? -5.022 -2.984 24.956 1.00 96.19 214 CYS A C 1
ATOM 1737 O O . CYS A 1 214 ? -6.041 -2.897 24.265 1.00 96.19 214 CYS A O 1
ATOM 1739 N N . GLU A 1 215 ? -4.997 -2.608 26.229 1.00 96.62 215 GLU A N 1
ATOM 1740 C CA . GLU A 1 215 ? -6.086 -1.888 26.887 1.00 96.62 215 GLU A CA 1
ATOM 1741 C C . GLU A 1 215 ? -5.628 -0.476 27.192 1.00 96.62 215 GLU A C 1
ATOM 1743 O O . GLU A 1 215 ? -4.504 -0.288 27.646 1.00 96.62 215 GLU A O 1
ATOM 1748 N N . ILE A 1 216 ? -6.503 0.495 26.947 1.00 95.56 216 ILE A N 1
ATOM 1749 C CA . ILE A 1 216 ? -6.252 1.900 27.257 1.00 95.56 216 ILE A CA 1
ATOM 1750 C C . ILE A 1 216 ? -7.496 2.539 27.859 1.00 95.56 216 ILE A C 1
ATOM 1752 O O . ILE A 1 216 ? -8.627 2.102 27.617 1.00 95.56 216 ILE A O 1
ATOM 1756 N N . ILE A 1 217 ? -7.286 3.603 28.628 1.00 95.44 217 ILE A N 1
ATOM 1757 C CA . ILE A 1 217 ? -8.365 4.382 29.230 1.00 95.44 217 ILE A CA 1
ATOM 1758 C C . ILE A 1 217 ? -8.489 5.704 28.478 1.00 95.44 217 ILE A C 1
ATOM 1760 O O . ILE A 1 217 ? -7.547 6.488 28.428 1.00 95.44 217 ILE A O 1
ATOM 1764 N N . VAL A 1 218 ? -9.668 5.965 27.915 1.00 93.81 218 VAL A N 1
ATOM 1765 C CA . VAL A 1 218 ? -9.983 7.216 27.211 1.00 93.81 218 VAL A CA 1
ATOM 1766 C C . VAL A 1 218 ? -11.249 7.800 27.807 1.00 93.81 218 VAL A C 1
ATOM 1768 O O . VAL A 1 218 ? -12.284 7.138 27.829 1.00 93.81 218 VAL A O 1
ATOM 1771 N N . ASP A 1 219 ? -11.163 9.033 28.311 1.00 90.88 219 ASP A N 1
ATOM 1772 C CA . ASP A 1 219 ? -12.297 9.769 28.885 1.00 90.88 219 ASP A CA 1
ATOM 1773 C C . ASP A 1 219 ? -13.103 8.931 29.917 1.00 90.88 219 ASP A C 1
ATOM 1775 O O . ASP A 1 219 ? -14.331 8.980 29.982 1.00 90.88 219 ASP A O 1
ATOM 1779 N N . GLY A 1 220 ? -12.401 8.125 30.727 1.00 90.62 220 GLY A N 1
ATOM 1780 C CA . GLY A 1 220 ? -12.985 7.256 31.762 1.00 90.62 220 GLY A CA 1
ATOM 1781 C C . GLY A 1 220 ? -13.547 5.914 31.269 1.00 90.62 220 GLY A C 1
ATOM 1782 O O . GLY A 1 220 ? -14.036 5.133 32.085 1.00 90.62 220 GLY A O 1
ATOM 1783 N N . CYS A 1 221 ? -13.457 5.615 29.972 1.00 93.62 221 CYS A N 1
ATOM 1784 C CA . CYS A 1 221 ? -13.872 4.344 29.377 1.00 93.62 221 CYS A CA 1
ATOM 1785 C C . CYS A 1 221 ? -12.663 3.435 29.119 1.00 93.62 221 CYS A C 1
ATOM 1787 O O . CYS A 1 221 ? -11.653 3.891 28.585 1.00 93.62 221 CYS A O 1
ATOM 1789 N N . ILE A 1 222 ? -12.776 2.144 29.452 1.00 96.38 222 ILE A N 1
ATOM 1790 C CA . ILE A 1 222 ? -11.740 1.145 29.147 1.00 96.38 222 ILE A CA 1
ATOM 1791 C C . ILE A 1 222 ? -12.003 0.577 27.752 1.00 96.38 222 ILE A C 1
ATOM 1793 O O . ILE A 1 222 ? -13.016 -0.092 27.514 1.00 96.38 222 ILE A O 1
ATOM 1797 N N . LEU A 1 223 ? -11.078 0.838 26.836 1.00 97.44 223 LEU A N 1
ATOM 1798 C CA . LEU A 1 223 ? -11.125 0.378 25.456 1.00 97.44 223 LEU A CA 1
ATOM 1799 C C . LEU A 1 223 ? -10.110 -0.744 25.243 1.00 97.44 223 LEU A C 1
ATOM 1801 O O . LEU A 1 223 ? -8.965 -0.648 25.681 1.00 97.44 223 LEU A O 1
ATOM 1805 N N . LYS A 1 224 ? -10.520 -1.785 24.518 1.00 97.75 224 LYS A N 1
ATOM 1806 C CA . LYS A 1 224 ? -9.623 -2.789 23.950 1.00 97.75 224 LYS A CA 1
ATOM 1807 C C . LYS A 1 224 ? -9.239 -2.353 22.543 1.00 97.75 224 LYS A C 1
ATOM 1809 O O . LYS A 1 224 ? -10.115 -2.168 21.696 1.00 97.75 224 LYS A O 1
ATOM 1814 N N . CYS A 1 225 ? -7.946 -2.189 22.302 1.00 98.06 225 CYS A N 1
ATOM 1815 C CA . CYS A 1 225 ? -7.385 -1.828 21.008 1.00 98.06 225 CYS A CA 1
ATOM 1816 C C . CYS A 1 225 ? -6.711 -3.038 20.373 1.00 98.06 225 CYS A C 1
ATOM 1818 O O . CYS A 1 225 ? -6.036 -3.813 21.045 1.00 98.06 225 CYS A O 1
ATOM 1820 N N . PHE A 1 226 ? -6.875 -3.183 19.065 1.00 98.00 226 PHE A N 1
ATOM 1821 C CA . PHE A 1 226 ? -6.377 -4.304 18.283 1.00 98.00 226 PHE A CA 1
ATOM 1822 C C . PHE A 1 226 ? -5.554 -3.785 17.114 1.00 98.00 226 PHE A C 1
ATOM 1824 O O . PHE A 1 226 ? -6.020 -2.940 16.346 1.00 98.00 226 PHE A O 1
ATOM 1831 N N . ARG A 1 227 ? -4.367 -4.358 16.930 1.00 97.06 227 ARG A N 1
ATOM 1832 C CA . ARG A 1 227 ? -3.579 -4.242 15.706 1.00 97.06 227 ARG A CA 1
ATOM 1833 C C . ARG A 1 227 ? -3.696 -5.552 14.943 1.00 97.06 227 ARG A C 1
ATOM 1835 O O . ARG A 1 227 ? -3.429 -6.623 15.485 1.00 97.06 227 ARG A O 1
ATOM 1842 N N . PHE A 1 228 ? -4.112 -5.494 13.685 1.00 96.25 228 PHE A N 1
ATOM 1843 C CA . PHE A 1 228 ? -4.380 -6.690 12.888 1.00 96.25 228 PHE A CA 1
ATOM 1844 C C . PHE A 1 228 ? -4.029 -6.485 11.415 1.00 96.25 228 PHE A C 1
ATOM 1846 O O . PHE A 1 228 ? -3.970 -5.364 10.920 1.00 96.25 228 PHE A O 1
ATOM 1853 N N . ARG A 1 229 ? -3.813 -7.579 10.685 1.00 93.81 229 ARG A N 1
ATOM 1854 C CA . ARG A 1 229 ? -3.576 -7.570 9.237 1.00 93.81 229 ARG A CA 1
ATOM 1855 C C . ARG A 1 229 ? -4.706 -8.308 8.535 1.00 93.81 229 ARG A C 1
ATOM 1857 O O . ARG A 1 229 ? -5.061 -9.411 8.937 1.00 93.81 229 ARG A O 1
ATOM 1864 N N . LEU A 1 230 ? -5.270 -7.727 7.482 1.00 93.94 230 LEU A N 1
ATOM 1865 C CA . LEU A 1 230 ? -6.298 -8.400 6.685 1.00 93.94 230 LEU A CA 1
ATOM 1866 C C . LEU A 1 230 ? -5.684 -9.455 5.761 1.00 93.94 230 LEU A C 1
ATOM 1868 O O . LEU A 1 230 ? -4.631 -9.231 5.171 1.00 93.94 230 LEU A O 1
ATOM 1872 N N . ASN A 1 231 ? -6.394 -10.569 5.566 1.00 90.31 231 ASN A N 1
ATOM 1873 C CA . ASN A 1 231 ? -5.993 -11.603 4.603 1.00 90.31 231 ASN A CA 1
ATOM 1874 C C . ASN A 1 231 ? -6.106 -11.099 3.157 1.00 90.31 231 ASN A C 1
ATOM 1876 O O . ASN A 1 231 ? -5.363 -11.518 2.272 1.00 90.31 231 ASN A O 1
ATOM 1880 N N . LYS A 1 232 ? -7.081 -10.217 2.911 1.00 90.62 232 LYS A N 1
ATOM 1881 C CA . LYS A 1 232 ? -7.348 -9.572 1.625 1.00 90.62 232 LYS A CA 1
ATOM 1882 C C . LYS A 1 232 ? -7.834 -8.150 1.866 1.00 90.62 232 LYS A C 1
ATOM 1884 O O . LYS A 1 232 ? -8.605 -7.907 2.789 1.00 90.62 232 LYS A O 1
ATOM 1889 N N . GLN A 1 233 ? -7.445 -7.231 0.991 1.00 90.81 233 GLN A N 1
ATOM 1890 C CA . GLN A 1 233 ? -7.882 -5.837 1.022 1.00 90.81 233 GLN A CA 1
ATOM 1891 C C . GLN A 1 233 ? -8.504 -5.480 -0.330 1.00 90.81 233 GLN A C 1
ATOM 1893 O O . GLN A 1 233 ? -8.005 -5.876 -1.379 1.00 90.81 233 GLN A O 1
ATOM 1898 N N . PHE A 1 234 ? -9.598 -4.725 -0.326 1.00 95.06 234 PHE A N 1
ATOM 1899 C CA . PHE A 1 234 ? -10.117 -4.090 -1.535 1.00 95.06 234 PHE A CA 1
ATOM 1900 C C . PHE A 1 234 ? -10.502 -2.664 -1.176 1.00 95.06 234 PHE A C 1
ATOM 1902 O O . PHE A 1 234 ? -11.553 -2.434 -0.571 1.00 95.06 234 PHE A O 1
ATOM 1909 N N . LEU A 1 235 ? -9.600 -1.737 -1.491 1.00 94.19 235 LEU A N 1
ATOM 1910 C CA . LEU A 1 235 ? -9.792 -0.316 -1.257 1.00 94.19 235 LEU A CA 1
ATOM 1911 C C . LEU A 1 235 ? -10.520 0.307 -2.442 1.00 94.19 235 LEU A C 1
ATOM 1913 O O . LEU A 1 235 ? -10.172 0.046 -3.590 1.00 94.19 235 LEU A O 1
ATOM 1917 N N . PHE A 1 236 ? -11.501 1.153 -2.170 1.00 92.25 236 PHE A N 1
ATOM 1918 C CA . PHE A 1 236 ? -12.199 1.943 -3.177 1.00 92.25 236 PHE A CA 1
ATOM 1919 C C . PHE A 1 236 ? -12.534 3.318 -2.613 1.00 92.25 236 PHE A C 1
ATOM 1921 O O . PHE A 1 236 ? -12.644 3.503 -1.399 1.00 92.25 236 PHE A O 1
ATOM 1928 N N . THR A 1 237 ? -12.700 4.293 -3.497 1.00 87.62 237 THR A N 1
ATOM 1929 C CA . THR A 1 237 ? -13.163 5.619 -3.094 1.00 87.62 237 THR A CA 1
ATOM 1930 C C . THR A 1 237 ? -14.685 5.683 -3.124 1.00 87.62 237 THR A C 1
ATOM 1932 O O . THR A 1 237 ? -15.335 5.251 -4.075 1.00 87.62 237 THR A O 1
ATOM 1935 N N . GLU A 1 238 ? -15.267 6.274 -2.089 1.00 86.44 238 GLU A N 1
ATOM 1936 C CA . GLU A 1 238 ? -16.662 6.696 -2.091 1.00 86.44 238 GLU A CA 1
ATOM 1937 C C . GLU A 1 238 ? -16.734 8.107 -1.513 1.00 86.44 238 GLU A C 1
ATOM 1939 O O . GLU A 1 238 ? -16.168 8.395 -0.456 1.00 86.44 238 GLU A O 1
ATOM 1944 N N . LYS A 1 239 ? -17.405 9.018 -2.230 1.00 81.62 239 LYS A N 1
ATOM 1945 C CA . LYS A 1 239 ? -17.342 10.463 -1.960 1.00 81.62 239 LYS A CA 1
ATOM 1946 C C . LYS A 1 239 ? -15.875 10.932 -1.956 1.00 81.62 239 LYS A C 1
ATOM 1948 O O . LYS A 1 239 ? -15.207 10.795 -2.982 1.00 81.62 239 LYS A O 1
ATOM 1953 N N . ASN A 1 240 ? -15.390 11.449 -0.827 1.00 77.81 240 ASN A N 1
ATOM 1954 C CA . ASN A 1 240 ? -14.028 11.956 -0.631 1.00 77.81 240 ASN A CA 1
ATOM 1955 C C . ASN A 1 240 ? -13.231 11.104 0.374 1.00 77.81 240 ASN A C 1
ATOM 1957 O O . ASN A 1 240 ? -12.314 11.618 1.005 1.00 77.81 240 ASN A O 1
ATOM 1961 N N . MET A 1 241 ? -13.608 9.838 0.575 1.00 84.00 241 MET A N 1
ATOM 1962 C CA . MET A 1 241 ? -12.971 8.938 1.539 1.00 84.00 241 MET A CA 1
ATOM 1963 C C . MET A 1 241 ? -12.612 7.606 0.874 1.00 84.00 241 MET A C 1
ATOM 1965 O O . MET A 1 241 ? -13.246 7.192 -0.101 1.00 84.00 241 MET A O 1
ATOM 1969 N N . ILE A 1 242 ? -11.597 6.935 1.418 1.00 90.00 242 ILE A N 1
ATOM 1970 C CA . ILE A 1 242 ? -11.181 5.594 0.999 1.00 90.00 242 ILE A CA 1
ATOM 1971 C C . ILE A 1 242 ? -11.758 4.581 1.981 1.00 90.00 242 ILE A C 1
ATOM 1973 O O . ILE A 1 242 ? -11.628 4.732 3.195 1.00 90.00 242 ILE A O 1
ATOM 1977 N N . TYR A 1 243 ? -12.380 3.539 1.443 1.00 93.94 243 TYR A N 1
ATOM 1978 C CA . TYR A 1 243 ? -13.016 2.480 2.208 1.00 93.94 243 TYR A CA 1
ATOM 1979 C C . TYR A 1 243 ? -12.476 1.117 1.808 1.00 93.94 243 TYR A C 1
ATOM 1981 O O . TYR A 1 243 ? -12.184 0.875 0.641 1.00 93.94 243 TYR A O 1
ATOM 1989 N N . SER A 1 244 ? -12.419 0.209 2.780 1.00 96.69 244 SER A N 1
ATOM 1990 C CA . SER A 1 244 ? -12.162 -1.209 2.547 1.00 96.69 244 SER A CA 1
ATOM 1991 C C . SER A 1 244 ? -13.481 -1.975 2.515 1.00 96.69 244 SER A C 1
ATOM 1993 O O . SER A 1 244 ? -14.282 -1.881 3.449 1.00 96.69 244 SER A O 1
ATOM 1995 N N . LYS A 1 245 ? -13.698 -2.752 1.446 1.00 96.38 245 LYS A N 1
ATOM 1996 C CA . LYS A 1 245 ? -14.859 -3.649 1.289 1.00 96.38 245 LYS A CA 1
ATOM 1997 C C . LYS A 1 245 ? -14.983 -4.620 2.463 1.00 96.38 245 LYS A C 1
ATOM 1999 O O . LYS A 1 245 ? -16.084 -4.842 2.952 1.00 96.38 245 LYS A O 1
ATOM 2004 N N . TYR A 1 246 ? -13.858 -5.175 2.911 1.00 96.56 246 TYR A N 1
ATOM 2005 C CA . TYR A 1 246 ? -13.827 -6.165 3.987 1.00 96.56 246 TYR A CA 1
ATOM 2006 C C . TYR A 1 246 ? -14.083 -5.522 5.348 1.00 96.56 246 TYR A C 1
ATOM 2008 O O . TYR A 1 246 ? -14.875 -6.047 6.120 1.00 96.56 246 TYR A O 1
ATOM 2016 N N . VAL A 1 247 ? -13.528 -4.332 5.600 1.00 97.25 247 VAL A N 1
ATOM 2017 C CA . VAL A 1 247 ? -13.808 -3.601 6.846 1.00 97.25 247 VAL A CA 1
ATOM 2018 C C . VAL A 1 247 ? -15.282 -3.202 6.950 1.00 97.25 247 VAL A C 1
ATOM 2020 O O . VAL A 1 247 ? -15.863 -3.357 8.014 1.00 97.25 247 VAL A O 1
ATOM 2023 N N . ARG A 1 248 ? -15.933 -2.785 5.854 1.00 96.94 248 ARG A N 1
ATOM 2024 C CA . ARG A 1 248 ? -17.386 -2.514 5.873 1.00 96.94 248 ARG A CA 1
ATOM 2025 C C . ARG A 1 248 ? -18.212 -3.731 6.275 1.00 96.94 248 ARG A C 1
ATOM 2027 O O . ARG A 1 248 ? -19.218 -3.608 6.966 1.00 96.94 248 ARG A O 1
ATOM 2034 N N . GLU A 1 249 ? -17.802 -4.908 5.823 1.00 97.00 249 GLU A N 1
ATOM 2035 C CA . GLU A 1 249 ? -18.466 -6.150 6.196 1.00 97.00 249 GLU A CA 1
ATOM 2036 C C . GLU A 1 249 ? -18.206 -6.508 7.671 1.00 97.00 249 GLU A C 1
ATOM 2038 O O . GLU A 1 249 ? -19.123 -6.962 8.355 1.00 97.00 249 GLU A O 1
ATOM 2043 N N . MET A 1 250 ? -17.004 -6.242 8.193 1.00 97.69 250 MET A N 1
ATOM 2044 C CA . MET A 1 250 ? -16.704 -6.373 9.625 1.00 97.69 250 MET A CA 1
ATOM 2045 C C . MET A 1 250 ? -17.568 -5.427 10.473 1.00 97.69 250 MET A C 1
ATOM 2047 O O . MET A 1 250 ? -18.206 -5.872 11.422 1.00 97.69 250 MET A O 1
ATOM 2051 N N . GLU A 1 251 ? -17.663 -4.149 10.094 1.00 97.00 251 GLU A N 1
ATOM 2052 C CA . GLU A 1 251 ? -18.515 -3.149 10.760 1.00 97.00 251 GLU A CA 1
ATOM 2053 C C . GLU A 1 251 ? -19.992 -3.574 10.768 1.00 97.00 251 GLU A C 1
ATOM 2055 O O . GLU A 1 251 ? -20.684 -3.418 11.777 1.00 97.00 251 GLU A O 1
ATOM 2060 N N . ARG A 1 252 ? -20.471 -4.184 9.673 1.00 96.56 252 ARG A N 1
ATOM 2061 C CA . ARG A 1 252 ? -21.823 -4.755 9.594 1.00 96.56 252 ARG A CA 1
ATOM 2062 C C . ARG A 1 252 ? -22.028 -5.888 10.601 1.00 96.56 252 ARG A C 1
ATOM 2064 O O . ARG A 1 252 ? -23.086 -5.951 11.217 1.00 96.56 252 ARG A O 1
ATOM 2071 N N . ARG A 1 253 ? -21.042 -6.773 10.785 1.00 96.38 253 ARG A N 1
ATOM 2072 C CA . ARG A 1 253 ? -21.110 -7.874 11.770 1.00 96.38 253 ARG A CA 1
ATOM 2073 C C . ARG A 1 253 ? -21.077 -7.384 13.212 1.00 96.38 253 ARG A C 1
ATOM 2075 O O . ARG A 1 253 ? -21.667 -8.022 14.078 1.00 96.38 253 ARG A O 1
ATOM 2082 N N . LEU A 1 254 ? -20.427 -6.251 13.447 1.00 95.81 254 LEU A N 1
ATOM 2083 C CA . LEU A 1 254 ? -20.390 -5.586 14.745 1.00 95.81 254 LEU A CA 1
ATOM 2084 C C . LEU A 1 254 ? -21.631 -4.728 15.014 1.00 95.81 254 LEU A C 1
ATOM 2086 O O . LEU A 1 254 ? -21.761 -4.188 16.103 1.00 95.81 254 LEU A O 1
ATOM 2090 N N . ASN A 1 255 ? -22.548 -4.583 14.049 1.00 92.50 255 ASN A N 1
ATOM 2091 C CA . ASN A 1 255 ? -23.718 -3.702 14.154 1.00 92.50 255 ASN A CA 1
ATOM 2092 C C . ASN A 1 255 ? -23.361 -2.258 14.568 1.00 92.50 255 ASN A C 1
ATOM 2094 O O . ASN A 1 255 ? -24.142 -1.592 15.243 1.00 92.50 255 ASN A O 1
ATOM 2098 N N . GLY A 1 256 ? -22.185 -1.775 14.155 1.00 86.94 256 GLY A N 1
ATOM 2099 C CA . GLY A 1 256 ? -21.678 -0.448 14.516 1.00 86.94 256 GLY A CA 1
ATOM 2100 C C . GLY A 1 256 ? -20.972 -0.359 15.873 1.00 86.94 256 GLY A C 1
ATOM 2101 O O . GLY A 1 256 ? -20.584 0.739 16.260 1.00 86.94 256 GLY A O 1
ATOM 2102 N N . ASP A 1 257 ? -20.781 -1.474 16.582 1.00 93.62 257 ASP A N 1
ATOM 2103 C CA . ASP A 1 257 ? -19.995 -1.490 17.814 1.00 93.62 257 ASP A CA 1
ATOM 2104 C C . ASP A 1 257 ? -18.490 -1.375 17.531 1.00 93.62 257 ASP A C 1
ATOM 2106 O O . ASP A 1 257 ? -17.902 -2.177 16.803 1.00 93.62 257 ASP A O 1
ATOM 2110 N N . GLY A 1 258 ? -17.853 -0.393 18.173 1.00 94.94 258 GLY A N 1
ATOM 2111 C CA . GLY A 1 258 ? -16.430 -0.107 18.007 1.00 94.94 258 GLY A CA 1
ATOM 2112 C C . GLY A 1 258 ? -16.095 0.598 16.690 1.00 94.94 258 GLY A C 1
ATOM 2113 O O . GLY A 1 258 ? -16.962 0.946 15.891 1.00 94.94 258 GLY A O 1
ATOM 2114 N N . ILE A 1 259 ? -14.806 0.841 16.473 1.00 97.25 259 ILE A N 1
ATOM 2115 C CA . ILE A 1 259 ? -14.280 1.517 15.287 1.00 97.25 259 ILE A CA 1
ATOM 2116 C C . ILE A 1 259 ? -13.193 0.655 14.664 1.00 97.25 259 ILE A C 1
ATOM 2118 O O . ILE A 1 259 ? -12.291 0.185 15.353 1.00 97.25 259 ILE A O 1
ATOM 2122 N N . ILE A 1 260 ? -13.249 0.500 13.340 1.00 97.94 260 ILE A N 1
ATOM 2123 C CA . ILE A 1 260 ? -12.210 -0.165 12.557 1.00 97.94 260 ILE A CA 1
ATOM 2124 C C . ILE A 1 260 ? -11.648 0.822 11.526 1.00 97.94 260 ILE A C 1
ATOM 2126 O O . ILE A 1 260 ? -12.369 1.556 10.833 1.00 97.94 260 ILE A O 1
ATOM 2130 N N . ALA A 1 261 ? -10.325 0.877 11.412 1.00 97.19 261 ALA A N 1
ATOM 2131 C CA . ALA A 1 261 ? -9.674 1.618 10.348 1.00 97.19 261 ALA A CA 1
ATOM 2132 C C . ALA A 1 261 ? -9.875 0.919 8.992 1.00 97.19 261 ALA A C 1
ATOM 2134 O O . ALA A 1 261 ? -9.582 -0.261 8.841 1.00 97.19 261 ALA A O 1
ATOM 2135 N N . HIS A 1 262 ? -10.326 1.648 7.966 1.00 96.12 262 HIS A N 1
ATOM 2136 C CA . HIS A 1 262 ? -10.416 1.110 6.601 1.00 96.12 262 HIS A CA 1
ATOM 2137 C C . HIS A 1 262 ? -9.064 1.061 5.879 1.00 96.12 262 HIS A C 1
ATOM 2139 O O . HIS A 1 262 ? -8.946 0.375 4.867 1.00 96.12 262 HIS A O 1
ATOM 2145 N N . THR A 1 263 ? -8.089 1.836 6.349 1.00 95.44 263 THR A N 1
ATOM 2146 C CA . THR A 1 263 ? -6.794 2.071 5.706 1.00 95.44 263 THR A CA 1
ATOM 2147 C C . THR A 1 263 ? -5.703 2.182 6.766 1.00 95.44 263 THR A C 1
ATOM 2149 O O . THR A 1 263 ? -5.981 2.511 7.923 1.00 95.44 263 THR A O 1
ATOM 2152 N N . VAL A 1 264 ? -4.452 1.950 6.378 1.00 94.94 264 VAL A N 1
ATOM 2153 C CA . VAL A 1 264 ? -3.271 2.208 7.210 1.00 94.94 264 VAL A CA 1
ATOM 2154 C C . VAL A 1 264 ? -3.212 3.690 7.572 1.00 94.94 264 VAL A C 1
ATOM 2156 O O . VAL A 1 264 ? -2.980 4.028 8.728 1.00 94.94 264 VAL A O 1
ATOM 2159 N N . THR A 1 265 ? -3.544 4.573 6.623 1.00 92.69 265 THR A N 1
ATOM 2160 C CA . THR A 1 265 ? -3.697 6.015 6.872 1.00 92.69 265 THR A CA 1
ATOM 2161 C C . THR A 1 265 ? -4.623 6.295 8.062 1.00 92.69 265 THR A C 1
ATOM 2163 O O . THR A 1 265 ? -4.196 6.927 9.025 1.00 92.69 265 THR A O 1
ATOM 2166 N N . LYS A 1 266 ? -5.853 5.756 8.042 1.00 94.00 266 LYS A N 1
ATOM 2167 C CA . LYS A 1 266 ? -6.836 5.924 9.129 1.00 94.00 266 LYS A CA 1
ATOM 2168 C C . LYS A 1 266 ? -6.389 5.229 10.419 1.00 94.00 266 LYS A C 1
ATOM 2170 O O . LYS A 1 266 ? -6.755 5.662 11.503 1.00 94.00 266 LYS A O 1
ATOM 2175 N N . SER A 1 267 ? -5.608 4.156 10.314 1.00 96.06 267 SER A N 1
ATOM 2176 C CA . SER A 1 267 ? -5.090 3.427 11.478 1.00 96.06 267 SER A CA 1
ATOM 2177 C C . SER A 1 267 ? -4.123 4.283 12.279 1.00 96.06 267 SER A C 1
ATOM 2179 O O . SER A 1 267 ? -4.282 4.395 13.486 1.00 96.06 267 SER A O 1
ATOM 2181 N N . ILE A 1 268 ? -3.183 4.945 11.602 1.00 92.12 268 ILE A N 1
ATOM 2182 C CA . ILE A 1 268 ? -2.240 5.869 12.242 1.00 92.12 268 ILE A CA 1
ATOM 2183 C C . ILE A 1 268 ? -2.987 7.060 12.864 1.00 92.12 268 ILE A C 1
ATOM 2185 O O . ILE A 1 268 ? -2.669 7.475 13.971 1.00 92.12 268 ILE A O 1
ATOM 2189 N N . GLU A 1 269 ? -4.009 7.594 12.186 1.00 91.00 269 GLU A N 1
ATOM 2190 C CA . GLU A 1 269 ? -4.845 8.673 12.736 1.00 91.00 269 GLU A CA 1
ATOM 2191 C C . GLU A 1 269 ? -5.582 8.248 14.016 1.00 91.00 269 GLU A C 1
ATOM 2193 O O . GLU A 1 269 ? -5.611 9.007 14.982 1.00 91.00 269 GLU A O 1
ATOM 2198 N N . ILE A 1 270 ? -6.149 7.036 14.033 1.00 94.38 270 ILE A N 1
ATOM 2199 C CA . ILE A 1 270 ? -6.802 6.461 15.217 1.00 94.38 270 ILE A CA 1
ATOM 2200 C C . ILE A 1 270 ? -5.796 6.264 16.349 1.00 94.38 270 ILE A C 1
ATOM 2202 O O . ILE A 1 270 ? -6.095 6.639 17.478 1.00 94.38 270 ILE A O 1
ATOM 2206 N N . GLU A 1 271 ? -4.625 5.693 16.060 1.00 94.81 271 GLU A N 1
ATOM 2207 C CA . GLU A 1 271 ? -3.588 5.469 17.069 1.00 94.81 271 GLU A CA 1
ATOM 2208 C C . GLU A 1 271 ? -3.144 6.784 17.703 1.00 94.81 271 GLU A C 1
ATOM 2210 O O . GLU A 1 271 ? -3.252 6.927 18.913 1.00 94.81 271 GLU A O 1
ATOM 2215 N N . ASN A 1 272 ? -2.770 7.779 16.895 1.00 92.69 272 ASN A N 1
ATOM 2216 C CA . ASN A 1 272 ? -2.351 9.086 17.404 1.00 92.69 272 ASN A CA 1
ATOM 2217 C C . ASN A 1 272 ? -3.425 9.734 18.290 1.00 92.69 272 ASN A C 1
ATOM 2219 O O . ASN A 1 272 ? -3.106 10.308 19.327 1.00 92.69 272 ASN A O 1
ATOM 2223 N N . TRP A 1 273 ? -4.697 9.650 17.886 1.00 94.25 273 TRP A N 1
ATOM 2224 C CA . TRP A 1 273 ? -5.803 10.205 18.666 1.00 94.25 273 TRP A CA 1
ATOM 2225 C C . TRP A 1 273 ? -5.984 9.488 20.009 1.00 94.25 273 TRP A C 1
ATOM 2227 O O . TRP A 1 273 ? -6.185 10.134 21.035 1.00 94.25 273 TRP A O 1
ATOM 2237 N N . LEU A 1 274 ? -5.911 8.157 20.010 1.00 94.81 274 LEU A N 1
ATOM 2238 C CA . LEU A 1 274 ? -6.018 7.347 21.221 1.00 94.81 274 LEU A CA 1
ATOM 2239 C C . LEU A 1 274 ? -4.842 7.605 22.173 1.00 94.81 274 LEU A C 1
ATOM 2241 O O . LEU A 1 274 ? -5.084 7.802 23.358 1.00 94.81 274 LEU A O 1
ATOM 2245 N N . GLU A 1 275 ? -3.609 7.668 21.664 1.00 94.75 275 GLU A N 1
ATOM 2246 C CA . GLU A 1 275 ? -2.403 7.961 22.454 1.00 94.75 275 GLU A CA 1
ATOM 2247 C C . GLU A 1 275 ? -2.431 9.383 23.037 1.00 94.75 275 GLU A C 1
ATOM 2249 O O . GLU A 1 275 ? -2.071 9.589 24.195 1.00 94.75 275 GLU A O 1
ATOM 2254 N N . GLU A 1 276 ? -2.920 10.370 22.276 1.00 94.06 276 GLU A N 1
ATOM 2255 C CA . GLU A 1 276 ? -3.135 11.737 22.774 1.00 94.06 276 GLU A CA 1
ATOM 2256 C C . GLU A 1 276 ? -4.143 11.761 23.932 1.00 94.06 276 GLU A C 1
ATOM 2258 O O . GLU A 1 276 ? -3.994 12.529 24.884 1.00 94.06 276 GLU A O 1
ATOM 2263 N N . LYS A 1 277 ? -5.174 10.916 23.857 1.00 93.81 277 LYS A N 1
ATOM 2264 C CA . LYS A 1 277 ? -6.255 10.861 24.841 1.00 93.81 277 LYS A CA 1
ATOM 2265 C C . LYS A 1 277 ? -5.923 10.058 26.090 1.00 93.81 277 LYS A C 1
ATOM 2267 O O . LYS A 1 277 ? -6.362 10.446 27.171 1.00 93.81 277 LYS A O 1
ATOM 2272 N N . SER A 1 278 ? -5.194 8.957 25.949 1.00 92.81 278 SER A N 1
ATOM 2273 C CA . SER A 1 278 ? -4.793 8.104 27.068 1.00 92.81 278 SER A CA 1
ATOM 2274 C C . SER A 1 278 ? -3.516 8.599 27.750 1.00 92.81 278 SER A C 1
ATOM 2276 O O . SER A 1 278 ? -3.332 8.368 28.942 1.00 92.81 278 SER A O 1
ATOM 2278 N N . GLY A 1 279 ? -2.631 9.284 27.015 1.00 90.44 279 GLY A N 1
ATOM 2279 C CA . GLY A 1 279 ? -1.267 9.578 27.460 1.00 90.44 279 GLY A CA 1
ATOM 2280 C C . GLY A 1 279 ? -0.336 8.359 27.420 1.00 90.44 279 GLY A C 1
ATOM 2281 O O . GLY A 1 279 ? 0.777 8.424 27.942 1.00 90.44 279 GLY A O 1
ATOM 2282 N N . GLU A 1 280 ? -0.778 7.257 26.812 1.00 88.25 280 GLU A N 1
ATOM 2283 C CA . GLU A 1 280 ? -0.071 5.979 26.740 1.00 88.25 280 GLU A CA 1
ATOM 2284 C C . GLU A 1 280 ? 0.201 5.613 25.282 1.00 88.25 280 GLU A C 1
ATOM 2286 O O . GLU A 1 280 ? -0.679 5.747 24.437 1.00 88.25 280 GLU A O 1
ATOM 2291 N N . GLN A 1 281 ? 1.402 5.108 24.991 1.00 89.56 281 GLN A N 1
ATOM 2292 C CA . GLN A 1 281 ? 1.709 4.531 23.682 1.00 89.56 281 GLN A CA 1
ATOM 2293 C C . GLN A 1 281 ? 0.961 3.201 23.521 1.00 89.56 281 GLN A C 1
ATOM 2295 O O . GLN A 1 281 ? 1.075 2.326 24.378 1.00 89.56 281 GLN A O 1
ATOM 2300 N N . LEU A 1 282 ? 0.230 3.027 22.418 1.00 88.19 282 LEU A N 1
ATOM 2301 C CA . LEU A 1 282 ? -0.624 1.852 22.207 1.00 88.19 282 LEU A CA 1
ATOM 2302 C C . LEU A 1 282 ? 0.178 0.585 21.937 1.00 88.19 282 LEU A C 1
ATOM 2304 O O . LEU A 1 282 ? -0.102 -0.476 22.488 1.00 88.19 282 LEU A O 1
ATOM 2308 N N . PHE A 1 283 ? 1.139 0.693 21.028 1.00 86.44 283 PHE A N 1
ATOM 2309 C CA . PHE A 1 283 ? 1.900 -0.436 20.523 1.00 86.44 283 PHE A CA 1
ATOM 2310 C C . PHE A 1 283 ? 3.354 -0.011 20.355 1.00 86.44 283 PHE A C 1
ATOM 2312 O O . PHE A 1 283 ? 3.640 1.103 19.903 1.00 86.44 283 PHE A O 1
ATOM 2319 N N . SER A 1 284 ? 4.290 -0.903 20.664 1.00 71.25 284 SER A N 1
ATOM 2320 C CA . SER A 1 284 ? 5.701 -0.651 20.389 1.00 71.25 284 SER A CA 1
ATOM 2321 C C . SER A 1 284 ? 5.923 -0.479 18.884 1.00 71.25 284 SER A C 1
ATOM 2323 O O . SER A 1 284 ? 5.397 -1.246 18.070 1.00 71.25 284 SER A O 1
ATOM 2325 N N . ASN A 1 285 ? 6.715 0.526 18.508 1.00 56.41 285 ASN A N 1
ATOM 2326 C CA . ASN A 1 285 ? 7.238 0.624 17.150 1.00 56.41 285 ASN A CA 1
ATOM 2327 C C . ASN A 1 285 ? 8.306 -0.466 16.998 1.00 56.41 285 ASN A C 1
ATOM 2329 O O . ASN A 1 285 ? 9.324 -0.402 17.686 1.00 56.41 285 ASN A O 1
ATOM 2333 N N . ASN A 1 286 ? 8.043 -1.464 16.152 1.00 46.47 286 ASN A N 1
ATOM 2334 C CA . ASN A 1 286 ? 9.097 -2.333 15.628 1.00 46.47 286 ASN A CA 1
ATOM 2335 C C . ASN A 1 286 ? 9.853 -1.600 14.520 1.00 46.47 286 ASN A C 1
ATOM 2337 O O . ASN A 1 286 ? 9.179 -0.889 13.737 1.00 46.47 286 ASN A O 1
#

Organism: NCBI:txid39486

Foldseek 3Di:
DVVVVVVVVVVLVVVLVVCVVVLQKDFAWLLQQLAQAQLAQFQLNLLLLLLLVQVVQVVVVHFRDSVCLVVCLVVVNPDDPVVVVVVRVVLVVVLVCCVVPNDDQSPQEFEFAFWQTYTQGNSNVSSSCLVPPQRGTHMYGYDVVRNDHPGDSRNLVVCVSRDDPVVSVSSVVSSVCSDPVPSHDNKWKWKFQPVCVVQLVVLQVVFWAWDDWDWFAFPNTIMIMTITHGSHWGWGDDDSDIATPSVVVSCVSVVNGTDIDRHPVVRVVVQVVRCVRRVDRTDDDD

Sequence (286 aa):
MEIKKKLRKILEEIRYQSERVLGCTYWIHIGDLLTPCEGNITAGQYFVTSRVLDIETMRTGGTPKWQNLLTDKILGNTRTEKEKIKADKNFQLLVESLESRGLNPNIAKCSISDNPVVLNNGTHRVGWCVLYAPNMYVPCIRNRNDLKPWFPIEGKGYFEKYLDRDQLHILENRFNKILEEGEVRSELTAYIECGKADIMEKVINEYGKMIDNCEIIVDGCILKCFRFRLNKQFLFTEKNMIYSKYVREMERRLNGDGIIAHTVTKSIEIENWLEEKSGEQLFSNN